Protein AF-A0A7S0NNE1-F1 (afdb_monomer)

Foldseek 3Di:
DDDPDPPVVVVVVVVVVVLLVVLLCCCLPVCVVVVNDPNDVVVLVVCCPDDLPQGSNNVVLQQVQQVLVVVVVVVVVVVVVVVVVVPPDDDDDDDDDDDPPPPDDPVRVQVVLVVLVVLVVVLQVVVPKDFFPQWDWDAAPPDGDNRTDIDGNLDPDDDPDDDPDDPDDHRDDDDPPGDRMDGDPCLDQALVVQQPPDDPNDRVSVVLVVVCVVPVLLSQLLSLLLQVLCVVQVHDDSNVSVSVNFDGDDHDPVNQVVCPPPVSVVVVVVLLVVLVVSQCCCVPPVCPDPRVQSQFSHHDPPSVPRDGDDSVSSSSSSRRCSVDPDDDDD

Sequence (330 aa):
SGTRSSTSSIADVARRARASRCGSAIASGAVASAGALPVDPREWAAAEDEETGLGVTEVPWMIAMEVGERRERERMGRRARASGLGANGANGASEGAESGESNLSTDDREAELEARYSELARWVTRKGGVFGVGVNVSRVVGKPGDGWGFVATGADGADGSKRDANPGESPTVVHPGDVVARVPIALALSHVAARTYRVDDAPVGDLLRRLFDQAPEYAMCMMLLHERFKLVHGLDSPWGPYVRTLSHVEPSVAVLRELRGTYADEARREWDARVKAAHEWITDVGCAGGLRRMCSRKPGRHAAGSGTFDRDDVRWALGVVRSRAVWIAR

Organism: Micromonas pusilla (NCBI:txid38833)

Mean predicted aligned error: 14.61 Å

Solvent-accessible surface area (backbone atoms only — not comparable to full-atom values): 19610 Å² total; per-residue (Å²): 142,90,85,80,74,66,65,56,57,54,53,50,51,56,45,50,56,49,46,37,53,52,17,41,50,46,44,44,44,64,40,16,72,68,71,76,44,75,63,52,68,67,66,50,60,62,40,61,55,92,73,67,86,60,45,58,51,48,58,52,48,56,51,52,42,39,52,52,42,50,52,49,53,53,50,50,55,50,50,53,52,59,50,58,75,67,58,91,75,74,91,81,90,80,92,80,85,85,77,90,71,79,86,62,52,73,67,58,52,50,54,52,50,51,52,38,54,53,45,27,51,52,52,42,46,77,69,69,22,46,70,20,86,41,49,42,83,44,76,42,90,87,47,75,80,93,15,69,43,83,39,59,73,34,66,88,80,90,67,97,70,86,68,90,71,73,96,79,74,73,57,41,79,83,54,94,87,61,66,61,64,45,75,50,72,72,74,45,93,45,51,78,45,29,48,85,38,63,60,94,88,39,60,42,15,71,65,40,43,62,40,40,76,76,39,45,68,54,42,48,25,50,55,51,48,33,48,48,29,26,50,78,69,76,39,92,40,99,56,42,51,56,58,71,66,64,72,65,79,72,72,45,73,68,55,52,62,71,34,58,92,39,72,66,38,53,54,46,52,55,47,54,51,49,33,49,52,45,37,50,45,38,58,69,58,58,33,37,81,93,38,36,68,53,37,30,51,33,58,68,98,62,40,78,90,42,52,61,73,51,60,66,56,40,40,46,31,47,50,37,46,71,76,67,65,74,86,81,84,129

Nearest PDB structures (foldseek):
  5jqu-assembly1_B  TM=2.892E-01  e=5.413E+00  Priestia megaterium NBRC 15308 = ATCC 14581

Radius of gyration: 23.01 Å; Cα contacts (8 Å, |Δi|>4): 318; chains: 1; bounding box: 74×65×59 Å

pLDDT: mean 70.38, std 18.49, range [26.31, 95.38]

Secondary structure (DSSP, 8-state):
---SSHHHHHHHHHHHHHHHHHHHHHIIIIIHHTTSS-S-HHHHHHHSSSSS---TTHHHHHHHHHHHHHHHHHHHHHHHHHHHTT-SS----------------HHHHHHHHHHHHHHHHHHHHHTT-EEPTTEEEEE-TT-STT-EEEEETT---SS-------TT----PPPTT---EE--GGGS-STTGGGG-EETTEEHHHHHHHHHHH-HHHHHHHHHHHHHHHHHTT---TTHHHHTT---PPPPHHHHHHHTTSHHHHHHHHHHHHHHHHHHHIIIIITSGGGGGGGBSS-STT-TT--B--HHHHHHHHHHHHHH------

InterPro domains:
  IPR046341 SET domain superfamily [SSF82199] (118-327)

Structure (mmCIF, N/CA/C/O backbone):
data_AF-A0A7S0NNE1-F1
#
_entry.id   AF-A0A7S0NNE1-F1
#
loop_
_atom_site.group_PDB
_atom_site.id
_atom_site.type_symbol
_atom_site.label_atom_id
_atom_site.label_alt_id
_atom_site.label_comp_id
_atom_site.label_asym_id
_atom_site.label_entity_id
_atom_site.label_seq_id
_atom_site.pdbx_PDB_ins_code
_atom_site.Cartn_x
_atom_site.Cartn_y
_atom_site.Cartn_z
_atom_site.occupancy
_atom_site.B_iso_or_equiv
_atom_site.auth_seq_id
_atom_site.auth_comp_id
_atom_site.auth_asym_id
_atom_site.auth_atom_id
_atom_site.pdbx_PDB_model_num
ATOM 1 N N . SER 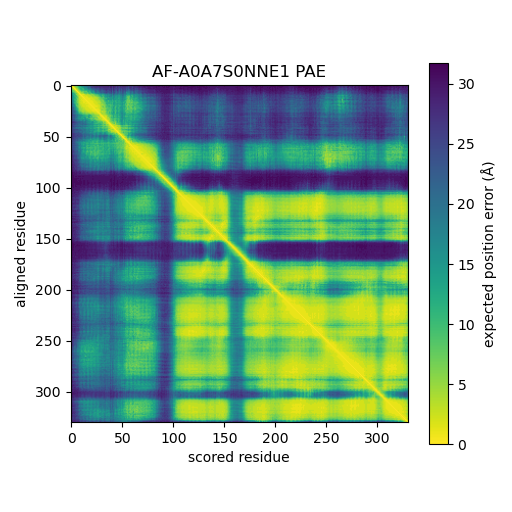A 1 1 ? -49.093 9.153 8.437 1.00 39.72 1 SER A N 1
ATOM 2 C CA . SER A 1 1 ? -47.631 9.352 8.429 1.00 39.72 1 SER A CA 1
ATOM 3 C C . SER A 1 1 ? -46.968 8.180 7.732 1.00 39.72 1 SER A C 1
ATOM 5 O O . SER A 1 1 ? -47.105 7.077 8.234 1.00 39.72 1 SER A O 1
ATOM 7 N N . GLY A 1 2 ? -46.303 8.381 6.588 1.00 45.12 2 GLY A N 1
ATOM 8 C CA . GLY A 1 2 ? -45.462 7.338 5.977 1.00 45.12 2 GLY A CA 1
ATOM 9 C C . GLY A 1 2 ? -45.559 7.239 4.456 1.00 45.12 2 GLY A C 1
ATOM 10 O O . GLY A 1 2 ? -46.388 6.495 3.961 1.00 45.12 2 GLY A O 1
ATOM 11 N N . THR A 1 3 ? -44.687 7.947 3.728 1.00 38.91 3 THR A N 1
ATOM 12 C CA . THR A 1 3 ? -44.436 7.735 2.278 1.00 38.91 3 THR A CA 1
ATOM 13 C C . THR A 1 3 ? -43.066 8.265 1.800 1.00 38.91 3 THR A C 1
ATOM 15 O O . THR A 1 3 ? -42.864 8.465 0.608 1.00 38.91 3 THR A O 1
ATOM 18 N N . ARG A 1 4 ? -42.079 8.498 2.683 1.00 39.66 4 ARG A N 1
ATOM 19 C CA . ARG A 1 4 ? -40.778 9.102 2.290 1.00 39.66 4 ARG A CA 1
ATOM 20 C C . ARG A 1 4 ? -39.576 8.148 2.207 1.00 39.66 4 ARG A C 1
ATOM 22 O O . ARG A 1 4 ? -38.485 8.613 1.908 1.00 39.66 4 ARG A O 1
ATOM 29 N N . SER A 1 5 ? -39.749 6.842 2.425 1.00 43.88 5 SER A N 1
ATOM 30 C CA . SER A 1 5 ? -38.609 5.906 2.524 1.00 43.88 5 SER A CA 1
ATOM 31 C C . SER A 1 5 ? -38.268 5.123 1.245 1.00 43.88 5 SER A C 1
ATOM 33 O O . SER A 1 5 ? -37.186 4.550 1.174 1.00 43.88 5 SER A O 1
ATOM 35 N N . SER A 1 6 ? -39.147 5.066 0.238 1.00 44.97 6 SER A N 1
ATOM 36 C CA . SER A 1 6 ? -38.982 4.180 -0.933 1.00 44.97 6 SER A CA 1
ATOM 37 C C . SER A 1 6 ? -38.340 4.837 -2.160 1.00 44.97 6 SER A C 1
ATOM 39 O O . SER A 1 6 ? -37.778 4.149 -3.005 1.00 44.97 6 SER A O 1
ATOM 41 N N . THR A 1 7 ? -38.386 6.165 -2.277 1.00 42.69 7 THR A N 1
ATOM 42 C CA . THR A 1 7 ? -37.820 6.892 -3.427 1.00 42.69 7 THR A CA 1
ATOM 43 C C . THR A 1 7 ? -36.311 7.108 -3.320 1.00 42.69 7 THR A C 1
ATOM 45 O O . THR A 1 7 ? -35.638 7.136 -4.349 1.00 42.69 7 THR A O 1
ATOM 48 N N . SER A 1 8 ? -35.761 7.200 -2.101 1.00 47.53 8 SER A N 1
ATOM 49 C CA . SER A 1 8 ? -34.308 7.273 -1.872 1.00 47.53 8 SER A CA 1
ATOM 50 C C . SER A 1 8 ? -33.610 5.981 -2.300 1.00 47.53 8 SER A C 1
ATOM 52 O O . SER A 1 8 ? -32.666 6.051 -3.078 1.00 47.53 8 SER A O 1
ATOM 54 N N . SER A 1 9 ? -34.119 4.800 -1.924 1.00 53.28 9 SER A N 1
ATOM 55 C CA . SER A 1 9 ? -33.442 3.537 -2.254 1.00 53.28 9 SER A CA 1
ATOM 56 C C . SER A 1 9 ? -33.404 3.253 -3.760 1.00 53.28 9 SER A C 1
ATOM 58 O O . SER A 1 9 ? -32.376 2.825 -4.275 1.00 53.28 9 SER A O 1
ATOM 60 N N . ILE A 1 10 ? -34.479 3.557 -4.495 1.00 54.97 10 ILE A N 1
ATOM 61 C CA . ILE A 1 10 ? -34.534 3.378 -5.956 1.00 54.97 10 ILE A CA 1
ATOM 62 C C . ILE A 1 10 ? -33.595 4.367 -6.660 1.00 54.97 10 ILE A C 1
ATOM 64 O O . ILE A 1 10 ? -32.883 3.990 -7.595 1.00 54.97 10 ILE A O 1
ATOM 68 N N . ALA A 1 11 ? -33.557 5.623 -6.204 1.00 52.38 11 ALA A N 1
ATOM 69 C CA . ALA A 1 11 ? -32.651 6.631 -6.743 1.00 52.38 11 ALA A CA 1
ATOM 70 C C . ALA A 1 11 ? -31.183 6.260 -6.501 1.00 52.38 11 ALA A C 1
ATOM 72 O O . ALA A 1 11 ? -30.361 6.443 -7.399 1.00 52.38 11 ALA A O 1
ATOM 73 N N . ASP A 1 12 ? -30.866 5.695 -5.337 1.00 48.66 12 ASP A N 1
ATOM 74 C CA . ASP A 1 12 ? -29.515 5.290 -4.951 1.00 48.66 12 ASP A CA 1
ATOM 75 C C . ASP A 1 12 ? -29.068 4.015 -5.678 1.00 48.66 12 ASP A C 1
ATOM 77 O O . ASP A 1 12 ? -27.941 3.956 -6.170 1.00 48.66 12 ASP A O 1
ATOM 81 N N . VAL A 1 13 ? -29.968 3.047 -5.885 1.00 59.19 13 VAL A N 1
ATOM 82 C CA . VAL A 1 13 ? -29.727 1.871 -6.743 1.00 59.19 13 VAL A CA 1
ATOM 83 C C . VAL A 1 13 ? -29.475 2.292 -8.194 1.00 59.19 13 VAL A C 1
ATOM 85 O O . VAL A 1 13 ? -28.486 1.877 -8.801 1.00 59.19 13 VAL A O 1
ATOM 88 N N . ALA A 1 14 ? -30.301 3.182 -8.751 1.00 53.53 14 ALA A N 1
ATOM 89 C CA . ALA A 1 14 ? -30.109 3.693 -10.108 1.00 53.53 14 ALA A CA 1
ATOM 90 C C . ALA A 1 14 ? -28.817 4.522 -10.250 1.00 53.53 14 ALA A C 1
ATOM 92 O O . ALA A 1 14 ? -28.195 4.538 -11.318 1.00 53.53 14 ALA A O 1
ATOM 93 N N . ARG A 1 15 ? -28.391 5.210 -9.181 1.00 56.69 15 ARG A N 1
ATOM 94 C CA . ARG A 1 15 ? -27.121 5.950 -9.127 1.00 56.69 15 ARG A CA 1
ATOM 95 C C . ARG A 1 15 ? -25.922 5.011 -9.091 1.00 56.69 15 ARG A C 1
ATOM 97 O O . ARG A 1 15 ? -25.029 5.187 -9.915 1.00 56.69 15 ARG A O 1
ATOM 104 N N . ARG A 1 16 ? -25.934 3.990 -8.226 1.00 56.03 16 ARG A N 1
ATOM 105 C CA . ARG A 1 16 ? -24.886 2.956 -8.163 1.00 56.03 16 ARG A CA 1
ATOM 106 C C . ARG A 1 16 ? -24.748 2.217 -9.488 1.00 56.03 16 ARG A C 1
ATOM 108 O O . ARG A 1 16 ? -23.638 2.053 -9.975 1.00 56.03 16 ARG A O 1
ATOM 115 N N . ALA A 1 17 ? -25.865 1.886 -10.135 1.00 59.12 17 ALA A N 1
ATOM 116 C CA . ALA A 1 17 ? -25.850 1.265 -11.457 1.00 59.12 17 ALA A CA 1
ATOM 117 C C . ALA A 1 17 ? -25.209 2.166 -12.531 1.00 59.12 17 ALA A C 1
ATOM 119 O O . ALA A 1 17 ? -24.511 1.677 -13.415 1.00 59.12 17 ALA A O 1
ATOM 120 N N . ARG A 1 18 ? -25.411 3.492 -12.470 1.00 58.59 18 ARG A N 1
ATOM 121 C CA . ARG A 1 18 ? -24.712 4.442 -13.357 1.00 58.59 18 ARG A CA 1
ATOM 122 C C . ARG A 1 18 ? -23.221 4.539 -13.036 1.00 58.59 18 ARG A C 1
ATOM 124 O O . ARG A 1 18 ? -22.419 4.515 -13.961 1.00 58.59 18 ARG A O 1
ATOM 131 N N . ALA A 1 19 ? -22.861 4.629 -11.758 1.00 52.59 19 ALA A N 1
ATOM 132 C CA . ALA A 1 19 ? -21.472 4.715 -11.317 1.00 52.59 19 ALA A CA 1
ATOM 133 C C . ALA A 1 19 ? -20.673 3.458 -11.690 1.00 52.59 19 ALA A C 1
ATOM 135 O O . ALA A 1 19 ? -19.575 3.585 -12.220 1.00 52.59 19 ALA A O 1
ATOM 136 N N . SER A 1 20 ? -21.254 2.269 -11.508 1.00 59.44 20 SER A N 1
ATOM 137 C CA . SER A 1 20 ? -20.674 0.993 -11.947 1.00 59.44 20 SER A CA 1
ATOM 138 C C . SER A 1 20 ? -20.448 0.973 -13.463 1.00 59.44 20 SER A C 1
ATOM 140 O O . SER A 1 20 ? -19.343 0.682 -13.907 1.00 59.44 20 SER A O 1
ATOM 142 N N . ARG A 1 21 ? -21.423 1.4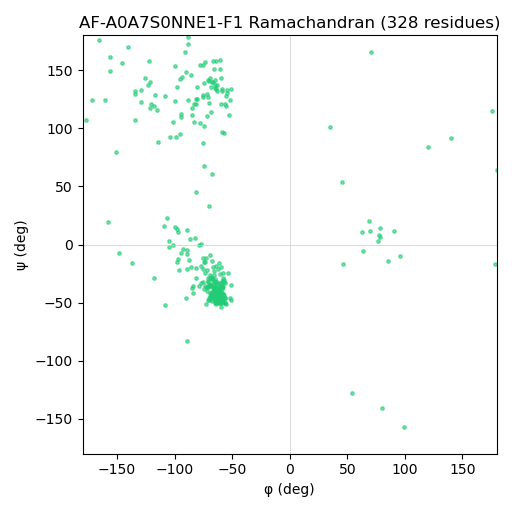11 -14.275 1.00 59.22 21 ARG A N 1
ATOM 143 C CA . ARG A 1 21 ? -21.236 1.516 -15.736 1.00 59.22 21 ARG A CA 1
ATOM 144 C C . ARG A 1 21 ? -20.113 2.478 -16.132 1.00 59.22 21 ARG A C 1
ATOM 146 O O . ARG A 1 21 ? -19.319 2.151 -17.007 1.00 59.22 21 ARG A O 1
ATOM 153 N N . CYS A 1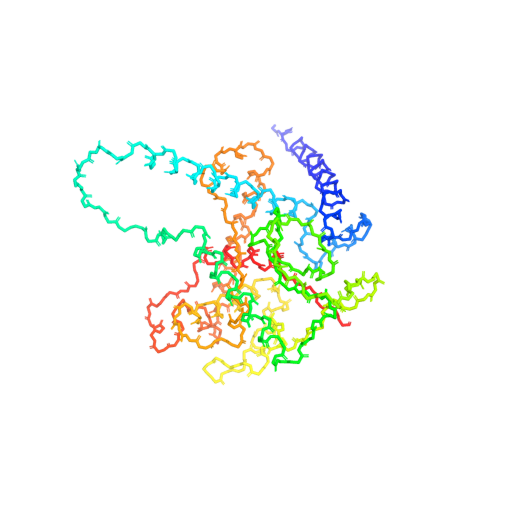 22 ? -20.033 3.649 -15.499 1.00 50.75 22 CYS A N 1
ATOM 154 C CA . CYS A 1 22 ? -18.956 4.606 -15.763 1.00 50.75 22 CYS A CA 1
ATOM 155 C C . CYS A 1 22 ? -17.593 4.069 -15.311 1.00 50.75 22 CYS A C 1
ATOM 157 O O . CYS A 1 22 ? -16.611 4.214 -16.034 1.00 50.75 22 CYS A O 1
ATOM 159 N N . GLY A 1 23 ? -17.536 3.435 -14.138 1.00 56.62 23 GLY A N 1
ATOM 160 C CA . GLY A 1 23 ? -16.319 2.828 -13.614 1.00 56.62 23 GLY A CA 1
ATOM 161 C C . GLY A 1 23 ? -15.822 1.695 -14.502 1.00 56.62 23 GLY A C 1
ATOM 162 O O . GLY A 1 23 ? -14.655 1.699 -14.876 1.00 56.62 23 GLY A O 1
ATOM 163 N N . SER A 1 24 ? -16.735 0.829 -14.949 1.00 57.31 24 SER A N 1
ATOM 164 C CA . SER A 1 24 ? -16.473 -0.245 -15.907 1.00 57.31 24 SER A CA 1
ATOM 165 C C . SER A 1 24 ? -15.927 0.308 -17.220 1.00 57.31 24 SER A C 1
ATOM 167 O O . SER A 1 24 ? -14.894 -0.157 -17.676 1.00 57.31 24 SER A O 1
ATOM 169 N N . ALA A 1 25 ? -16.529 1.365 -17.775 1.00 51.44 25 ALA A N 1
ATOM 170 C CA . ALA A 1 25 ? -16.058 1.975 -19.019 1.00 51.44 25 ALA A CA 1
ATOM 171 C C . ALA A 1 25 ? -14.660 2.618 -18.899 1.00 51.44 25 ALA A C 1
ATOM 173 O O . ALA A 1 25 ? -13.870 2.568 -19.841 1.00 51.44 25 ALA A O 1
ATOM 174 N N . ILE A 1 26 ? -14.331 3.220 -17.751 1.00 54.53 26 ILE A N 1
ATOM 175 C CA . ILE A 1 26 ? -12.993 3.782 -17.488 1.00 54.53 26 ILE A CA 1
ATOM 176 C C . ILE A 1 26 ? -11.968 2.656 -17.321 1.00 54.53 26 ILE A C 1
ATOM 178 O O . ILE A 1 26 ? -10.884 2.710 -17.905 1.00 54.53 26 ILE A O 1
ATOM 182 N N . ALA A 1 27 ? -12.328 1.638 -16.543 1.00 55.12 27 ALA A N 1
ATOM 183 C CA . ALA A 1 27 ? -11.534 0.451 -16.285 1.00 55.12 27 ALA A CA 1
ATOM 184 C C . ALA A 1 27 ? -11.218 -0.337 -17.567 1.00 55.12 27 ALA A C 1
ATOM 186 O O . ALA A 1 27 ? -10.050 -0.562 -17.873 1.00 55.12 27 ALA A O 1
ATOM 187 N N . SER A 1 28 ? -12.240 -0.688 -18.350 1.00 53.16 28 SER A N 1
ATOM 188 C CA . SER A 1 28 ? -12.113 -1.444 -19.601 1.00 53.16 28 SER A CA 1
ATOM 189 C C . SER A 1 28 ? -11.547 -0.609 -20.751 1.00 53.16 28 SER A C 1
ATOM 191 O O . SER A 1 28 ? -11.004 -1.155 -21.704 1.00 53.16 28 SER A O 1
ATOM 193 N N . GLY A 1 29 ? -11.696 0.716 -20.696 1.00 53.19 29 GLY A N 1
ATOM 194 C CA . GLY A 1 29 ? -11.184 1.637 -21.704 1.00 53.19 29 GLY A CA 1
ATOM 195 C C . GLY A 1 29 ? -9.765 2.092 -21.389 1.00 53.19 29 GLY A C 1
ATOM 196 O O . GLY A 1 29 ? -8.794 1.571 -21.927 1.00 53.19 29 GLY A O 1
ATOM 197 N N . ALA A 1 30 ? -9.637 3.097 -20.525 1.00 47.62 30 ALA A N 1
ATOM 198 C CA . ALA A 1 30 ? -8.383 3.811 -20.296 1.00 47.62 30 ALA A CA 1
ATOM 199 C C . ALA A 1 30 ? -7.353 2.998 -19.495 1.00 47.62 30 ALA A C 1
ATOM 201 O O . ALA A 1 30 ? -6.158 3.097 -19.761 1.00 47.62 30 ALA A O 1
ATOM 202 N N . VAL A 1 31 ? -7.800 2.198 -18.523 1.00 47.06 31 VAL A N 1
ATOM 203 C CA . VAL A 1 31 ? -6.895 1.463 -17.622 1.00 47.06 31 VAL A CA 1
ATOM 204 C C . VAL A 1 31 ? -6.437 0.142 -18.243 1.00 47.06 31 VAL A C 1
ATOM 206 O O . VAL A 1 31 ? -5.247 -0.170 -18.209 1.00 47.06 31 VAL A O 1
ATOM 209 N N . ALA A 1 32 ? -7.346 -0.591 -18.888 1.00 47.66 32 ALA A N 1
ATOM 210 C CA . ALA A 1 32 ? -7.002 -1.788 -19.646 1.00 47.66 32 ALA A CA 1
ATOM 211 C C . ALA A 1 32 ? -6.127 -1.470 -20.874 1.00 47.66 32 ALA A C 1
ATOM 213 O O . ALA A 1 32 ? -5.153 -2.175 -21.124 1.00 47.66 32 ALA A O 1
ATOM 214 N N . SER A 1 33 ? -6.377 -0.356 -21.582 1.00 41.88 33 SER A N 1
ATOM 215 C CA . SER A 1 33 ? -5.509 0.081 -22.696 1.00 41.88 33 SER A CA 1
ATOM 216 C C . SER A 1 33 ? -4.103 0.491 -22.244 1.00 41.88 33 SER A C 1
ATOM 218 O O . SER A 1 33 ? -3.166 0.443 -23.035 1.00 41.88 33 SER A O 1
ATOM 220 N N . ALA A 1 34 ? -3.934 0.865 -20.972 1.00 45.22 34 ALA A N 1
ATOM 221 C CA . ALA A 1 34 ? -2.627 1.111 -20.362 1.00 45.22 34 ALA A CA 1
ATOM 222 C C . ALA A 1 34 ? -1.925 -0.183 -19.892 1.00 45.22 34 ALA A C 1
ATOM 224 O O . ALA A 1 34 ? -0.882 -0.110 -19.241 1.00 45.22 34 ALA A O 1
ATOM 225 N N . GLY A 1 35 ? -2.501 -1.358 -20.178 1.00 38.97 35 GLY A N 1
ATOM 226 C CA . GLY A 1 35 ? -1.968 -2.668 -19.792 1.00 38.97 35 GLY A CA 1
ATOM 227 C C . GLY A 1 35 ? -2.032 -2.952 -18.291 1.00 38.97 35 GLY A C 1
ATOM 228 O O . GLY A 1 35 ? -1.395 -3.889 -17.818 1.00 38.97 35 GLY A O 1
ATOM 229 N N . ALA A 1 36 ? -2.761 -2.137 -17.523 1.00 40.22 36 ALA A N 1
ATOM 230 C CA . ALA A 1 36 ? -2.806 -2.250 -16.070 1.00 40.22 36 ALA A CA 1
ATOM 231 C C . ALA A 1 36 ? -3.856 -3.258 -15.576 1.00 40.22 36 ALA A C 1
ATOM 233 O O . ALA A 1 36 ? -3.759 -3.695 -14.431 1.00 40.22 36 ALA A O 1
ATOM 234 N N . LEU A 1 37 ? -4.852 -3.608 -16.404 1.00 44.78 37 LEU A N 1
ATOM 235 C CA . LEU A 1 37 ? -5.967 -4.499 -16.057 1.00 44.78 37 LEU A CA 1
ATOM 236 C C . LEU A 1 37 ? -6.406 -5.352 -17.266 1.00 44.78 37 LEU A C 1
ATOM 238 O O . LEU A 1 37 ? -6.177 -4.932 -18.404 1.00 44.78 37 LEU A O 1
ATOM 242 N N . PRO A 1 38 ? -7.043 -6.521 -17.044 1.00 44.50 38 PRO A N 1
ATOM 243 C CA . PRO A 1 38 ? -7.609 -7.332 -18.119 1.00 44.50 38 PRO A CA 1
ATOM 244 C C . PRO A 1 38 ? -8.670 -6.555 -18.908 1.00 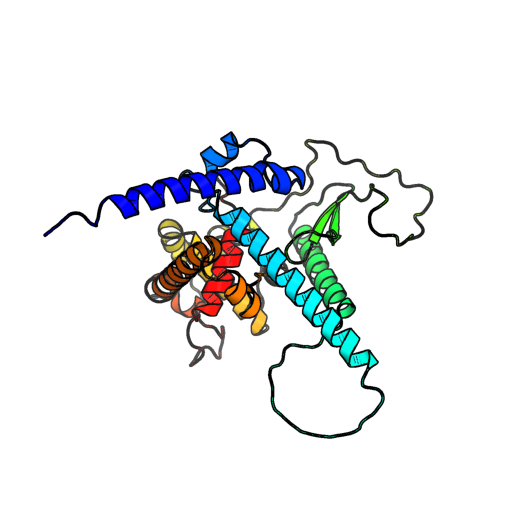44.50 38 PRO A C 1
ATOM 246 O O . PRO A 1 38 ? -9.424 -5.754 -18.345 1.00 44.50 38 PRO A O 1
ATOM 249 N N . VAL A 1 39 ? -8.702 -6.779 -20.222 1.00 47.34 39 VAL A N 1
ATOM 250 C CA . VAL A 1 39 ? -9.516 -6.008 -21.178 1.00 47.34 39 VAL A CA 1
ATOM 251 C C . VAL A 1 39 ? -10.974 -6.489 -21.217 1.00 47.34 39 VAL A C 1
ATOM 253 O O . VAL A 1 39 ? -11.844 -5.729 -21.637 1.00 47.34 39 VAL A O 1
ATOM 256 N N . ASP A 1 40 ? -11.263 -7.716 -20.761 1.00 52.31 40 ASP A N 1
ATOM 257 C CA . ASP A 1 40 ? -12.611 -8.300 -20.792 1.00 52.31 40 ASP A CA 1
ATOM 258 C C . ASP A 1 40 ? -13.455 -7.888 -19.561 1.00 52.31 40 ASP A C 1
ATOM 260 O O . ASP A 1 40 ? -13.141 -8.270 -18.430 1.00 52.31 40 ASP A O 1
ATOM 264 N N . PRO A 1 41 ? -14.581 -7.169 -19.744 1.00 46.97 41 PRO A N 1
ATOM 265 C CA . PRO A 1 41 ? -15.511 -6.822 -18.667 1.00 46.97 41 PRO A CA 1
ATOM 266 C C . PRO A 1 41 ? -16.141 -8.021 -17.933 1.00 46.97 41 PRO A C 1
ATOM 268 O O . PRO A 1 41 ? -16.661 -7.851 -16.830 1.00 46.97 41 PRO A O 1
ATOM 271 N N . ARG A 1 42 ? -16.139 -9.227 -18.517 1.00 51.78 42 ARG A N 1
ATOM 272 C CA . ARG A 1 42 ? -16.649 -10.449 -17.864 1.00 51.78 42 ARG A CA 1
ATOM 273 C C . ARG A 1 42 ? -15.673 -11.010 -16.834 1.00 51.78 42 ARG A C 1
ATOM 275 O O . ARG A 1 42 ? -16.118 -11.510 -15.806 1.00 51.78 42 ARG A O 1
ATOM 282 N N . GLU A 1 43 ? -14.371 -10.867 -17.072 1.00 52.34 43 GLU A N 1
ATOM 283 C CA . GLU A 1 43 ? -13.326 -11.203 -16.094 1.00 52.34 43 GLU A CA 1
ATOM 284 C C . GLU A 1 43 ? -13.362 -10.240 -14.895 1.00 52.34 43 GLU A C 1
ATOM 286 O O . GLU A 1 43 ? -13.084 -10.636 -13.768 1.00 52.34 43 GLU A O 1
ATOM 291 N N . TRP A 1 44 ? -13.807 -8.997 -15.118 1.00 51.72 44 TRP A N 1
ATOM 292 C CA . TRP A 1 44 ? -14.078 -8.008 -14.068 1.00 51.72 44 TRP A CA 1
ATOM 293 C C . TRP A 1 44 ? -15.298 -8.332 -13.212 1.00 51.72 44 TRP A C 1
ATOM 295 O O . TRP A 1 44 ? -15.226 -8.255 -11.991 1.00 51.72 44 TRP A O 1
ATOM 305 N N . ALA A 1 45 ? -16.423 -8.673 -13.842 1.00 46.31 45 ALA A N 1
ATOM 306 C CA . ALA A 1 45 ? -17.655 -8.996 -13.125 1.00 46.31 45 ALA A CA 1
ATOM 307 C C . ALA A 1 45 ? -17.505 -10.265 -12.268 1.00 46.31 45 ALA A C 1
ATOM 309 O O . ALA A 1 45 ? -18.121 -10.367 -11.215 1.00 46.31 45 ALA A O 1
ATOM 310 N N . ALA A 1 46 ? -16.646 -11.201 -12.684 1.00 48.72 46 ALA A N 1
ATOM 311 C CA . ALA A 1 46 ? -16.281 -12.369 -11.884 1.00 48.72 46 ALA A CA 1
ATOM 312 C C . ALA A 1 46 ? -15.369 -12.028 -10.684 1.00 48.72 46 ALA A C 1
ATOM 314 O O . ALA A 1 46 ? -15.346 -12.779 -9.718 1.00 48.72 46 ALA A O 1
ATOM 315 N N . ALA A 1 47 ? -14.647 -10.900 -10.723 1.00 44.84 47 ALA A N 1
ATOM 316 C CA . ALA A 1 47 ? -13.839 -10.382 -9.611 1.00 44.84 47 ALA A CA 1
ATOM 317 C C . ALA A 1 47 ? -14.626 -9.440 -8.668 1.00 44.84 47 ALA A C 1
ATOM 319 O O . ALA A 1 47 ? -14.123 -9.042 -7.616 1.00 44.84 47 ALA A O 1
ATOM 320 N N . GLU A 1 48 ? -15.863 -9.066 -9.023 1.00 44.84 48 GLU A N 1
ATOM 321 C CA . GLU A 1 48 ? -16.794 -8.399 -8.097 1.00 44.84 48 GLU A CA 1
ATOM 322 C C . GLU A 1 48 ? -17.371 -9.371 -7.049 1.00 44.84 48 GLU A C 1
ATOM 324 O O . GLU A 1 48 ? -17.892 -8.904 -6.034 1.00 44.84 48 GLU A O 1
ATOM 329 N N . ASP A 1 4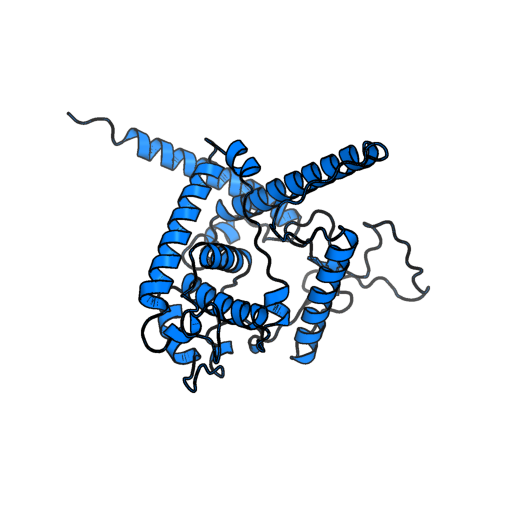9 ? -17.236 -10.690 -7.248 1.00 41.75 49 ASP A N 1
ATOM 330 C CA . ASP A 1 49 ? -17.707 -11.714 -6.310 1.00 41.75 49 ASP A CA 1
ATOM 331 C C . ASP A 1 49 ? -16.669 -11.985 -5.199 1.00 41.75 49 ASP A C 1
ATOM 333 O O . ASP A 1 49 ? -15.580 -12.499 -5.439 1.00 41.75 49 ASP A O 1
ATOM 337 N N . GLU A 1 50 ? -17.043 -11.574 -3.983 1.00 44.81 50 GLU A N 1
ATOM 338 C CA . GLU A 1 50 ? -16.574 -11.919 -2.623 1.00 44.81 50 GLU A CA 1
ATOM 339 C C . GLU A 1 50 ? -15.070 -11.987 -2.256 1.00 44.81 50 GLU A C 1
ATOM 341 O O . GLU A 1 50 ? -14.772 -11.878 -1.067 1.00 44.81 50 GLU A O 1
ATOM 346 N N . GLU A 1 51 ? -14.104 -12.073 -3.175 1.00 42.00 51 GLU A N 1
ATOM 347 C CA . GLU A 1 51 ? -12.733 -12.494 -2.810 1.00 42.00 51 GLU A CA 1
ATOM 348 C C . GLU A 1 51 ? -11.629 -11.442 -3.061 1.00 42.00 51 GLU A C 1
ATOM 350 O O . GLU A 1 51 ? -10.653 -11.380 -2.312 1.00 42.00 51 GLU A O 1
ATOM 355 N N . THR A 1 52 ? -11.777 -10.543 -4.045 1.00 43.69 52 THR A N 1
ATOM 356 C CA . THR A 1 52 ? -10.749 -9.523 -4.376 1.00 43.69 52 THR A CA 1
ATOM 357 C C . THR A 1 52 ? -10.974 -8.143 -3.761 1.00 43.69 52 THR A C 1
ATOM 359 O O . THR A 1 52 ? -10.068 -7.310 -3.775 1.00 43.69 52 THR A O 1
ATOM 362 N N . GLY A 1 53 ? -12.159 -7.876 -3.205 1.00 46.12 53 GLY A N 1
ATOM 363 C CA . GLY A 1 53 ? -12.460 -6.680 -2.407 1.00 46.12 53 GLY A CA 1
ATOM 364 C C . GLY A 1 53 ? -12.374 -5.320 -3.118 1.00 46.12 53 GLY A C 1
ATOM 365 O O . GLY A 1 53 ? -12.738 -4.330 -2.490 1.00 46.12 53 GLY A O 1
ATOM 366 N N . LEU A 1 54 ? -11.928 -5.241 -4.378 1.00 49.69 54 LEU A N 1
ATOM 367 C CA . LEU A 1 54 ? -11.843 -4.021 -5.190 1.00 49.69 54 LEU A CA 1
ATOM 368 C C . LEU A 1 54 ? -13.011 -3.943 -6.176 1.00 49.69 54 LEU A C 1
ATOM 370 O O . LEU A 1 54 ? -13.022 -4.630 -7.193 1.00 49.69 54 LEU A O 1
ATOM 374 N N . GLY A 1 55 ? -13.987 -3.082 -5.892 1.00 54.91 55 GLY A N 1
ATOM 375 C CA . GLY A 1 55 ? -15.150 -2.903 -6.767 1.00 54.91 55 GLY A CA 1
ATOM 376 C C . GLY A 1 55 ? -14.828 -2.139 -8.058 1.00 54.91 55 GLY A C 1
ATOM 377 O O . GLY A 1 55 ? -13.915 -1.307 -8.097 1.00 54.91 55 GLY A O 1
ATOM 378 N N . VAL A 1 56 ? -15.651 -2.325 -9.099 1.00 53.16 56 VAL A N 1
ATOM 379 C CA . VAL A 1 56 ? -15.573 -1.609 -10.396 1.00 53.16 56 VAL A CA 1
ATOM 380 C C . VAL A 1 56 ? -15.577 -0.078 -10.238 1.00 53.16 56 VAL A C 1
ATOM 382 O O . VAL A 1 56 ? -15.075 0.657 -11.089 1.00 53.16 56 VAL A O 1
ATOM 385 N N . THR A 1 57 ? -16.122 0.432 -9.134 1.00 56.81 57 THR A N 1
ATOM 386 C CA . THR A 1 57 ? -16.166 1.862 -8.796 1.00 56.81 57 THR A CA 1
ATOM 387 C C . THR A 1 57 ? -14.952 2.355 -8.006 1.00 56.81 57 THR A C 1
ATOM 389 O O . THR A 1 57 ? -14.662 3.552 -8.017 1.00 56.81 57 THR A O 1
ATOM 392 N N . GLU A 1 58 ? -14.216 1.465 -7.344 1.00 59.19 58 GLU A N 1
ATOM 393 C CA . GLU A 1 58 ? -13.124 1.830 -6.439 1.00 59.19 58 GLU A CA 1
ATOM 394 C C . GLU A 1 58 ? -11.804 2.058 -7.182 1.00 59.19 58 GLU A C 1
ATOM 396 O O . GLU A 1 58 ? -11.061 2.981 -6.846 1.00 59.19 58 GLU A O 1
ATOM 401 N N . VAL A 1 59 ? -11.527 1.286 -8.238 1.00 60.31 59 VAL A N 1
ATOM 402 C CA . VAL A 1 59 ? -10.334 1.482 -9.081 1.00 60.31 59 VAL A CA 1
ATOM 403 C C . VAL A 1 59 ? -10.327 2.868 -9.752 1.00 60.31 59 VAL A C 1
ATOM 405 O O . VAL A 1 59 ? -9.342 3.598 -9.594 1.00 60.31 59 VAL A O 1
ATOM 408 N N . PRO A 1 60 ? -11.411 3.314 -10.422 1.00 61.19 60 PRO A N 1
ATOM 409 C CA . PRO A 1 60 ? -11.510 4.680 -10.933 1.00 61.19 60 PRO A CA 1
ATOM 410 C C . PRO A 1 60 ? -11.361 5.753 -9.851 1.00 61.19 60 PRO A C 1
ATOM 412 O O . PRO A 1 60 ? -10.752 6.787 -10.114 1.00 61.19 60 PRO A O 1
ATOM 415 N N . TRP A 1 61 ? -11.880 5.519 -8.640 1.00 64.81 61 TRP A N 1
ATOM 416 C CA . TRP A 1 61 ? -11.723 6.439 -7.510 1.00 64.81 61 TRP A CA 1
ATOM 417 C C . TRP A 1 61 ? -10.254 6.597 -7.102 1.00 64.81 61 TRP A C 1
ATOM 419 O O . TRP A 1 61 ? -9.768 7.723 -7.016 1.00 64.81 61 TRP A O 1
ATOM 429 N N . MET A 1 62 ? -9.523 5.493 -6.923 1.00 64.94 62 MET A N 1
ATOM 430 C CA . MET A 1 62 ? -8.097 5.534 -6.575 1.00 64.94 62 MET A CA 1
ATOM 431 C C . MET A 1 62 ? -7.270 6.274 -7.635 1.00 64.94 62 MET A C 1
ATOM 433 O O . MET A 1 62 ? -6.421 7.100 -7.298 1.00 64.94 62 MET A O 1
ATOM 437 N N . ILE A 1 63 ? -7.551 6.031 -8.918 1.00 65.69 63 ILE A N 1
ATOM 438 C CA . ILE A 1 63 ? -6.862 6.703 -10.028 1.00 65.69 63 ILE A CA 1
ATOM 439 C C . ILE A 1 63 ? -7.213 8.192 -10.072 1.00 65.69 63 ILE A C 1
ATOM 441 O O . ILE A 1 63 ? -6.319 9.029 -10.200 1.00 65.69 63 ILE A O 1
ATOM 445 N N . ALA A 1 64 ? -8.497 8.541 -9.956 1.00 64.94 64 ALA A N 1
ATOM 446 C CA . ALA A 1 64 ? -8.943 9.932 -9.943 1.00 64.94 64 ALA A CA 1
ATOM 447 C C . ALA A 1 64 ? -8.301 10.706 -8.789 1.00 64.94 64 ALA A C 1
ATOM 449 O O . ALA A 1 64 ? -7.894 11.855 -8.973 1.00 64.94 64 ALA A O 1
ATOM 450 N N . MET A 1 65 ? -8.158 10.057 -7.633 1.00 67.00 65 MET A N 1
ATOM 451 C CA . MET A 1 65 ? -7.516 10.655 -6.478 1.00 67.00 65 MET A CA 1
ATOM 452 C C . MET A 1 65 ? -6.041 10.962 -6.714 1.00 67.00 65 MET A C 1
ATOM 454 O O . MET A 1 65 ? -5.598 12.092 -6.504 1.00 67.00 65 MET A O 1
ATOM 458 N N . GLU A 1 66 ? -5.299 9.982 -7.217 1.00 67.75 66 GLU A N 1
ATOM 459 C CA . GLU A 1 66 ? -3.888 10.150 -7.544 1.00 67.75 66 GLU A CA 1
ATOM 460 C C . GLU A 1 66 ? -3.674 11.252 -8.592 1.00 67.75 66 GLU A C 1
ATOM 462 O O . GLU A 1 66 ? -2.811 12.116 -8.436 1.00 67.75 66 GLU A O 1
ATOM 467 N N . VAL A 1 67 ? -4.485 11.259 -9.655 1.00 70.50 67 VAL A N 1
ATOM 468 C CA . VAL A 1 67 ? -4.394 12.258 -10.728 1.00 70.50 67 VAL A CA 1
ATOM 469 C C . VAL A 1 67 ? -4.736 13.656 -10.216 1.00 70.50 67 VAL A C 1
ATOM 471 O O . VAL A 1 67 ? -4.048 14.616 -10.573 1.00 70.50 67 VAL A O 1
ATOM 474 N N . GLY A 1 68 ? -5.778 13.786 -9.390 1.00 61.88 68 GLY A N 1
ATOM 475 C CA . GLY A 1 68 ? -6.166 15.054 -8.774 1.00 61.88 68 GLY A CA 1
ATOM 476 C C . GLY A 1 68 ? -5.039 15.631 -7.923 1.00 61.88 68 GLY A C 1
ATOM 477 O O . GLY A 1 68 ? -4.643 16.781 -8.110 1.00 61.88 68 GLY A O 1
ATOM 478 N N . GLU A 1 69 ? -4.442 14.806 -7.068 1.00 75.25 69 GLU A N 1
ATOM 479 C CA . GLU A 1 69 ? -3.355 15.247 -6.198 1.00 75.25 69 GLU A CA 1
ATOM 480 C C . GLU A 1 69 ? -2.064 15.537 -6.977 1.00 75.25 69 GLU A C 1
ATOM 482 O O . GLU A 1 69 ? -1.350 16.494 -6.676 1.00 75.25 69 GLU A O 1
ATOM 487 N N . ARG A 1 70 ? -1.768 14.777 -8.040 1.00 70.50 70 ARG A N 1
ATOM 488 C CA . ARG A 1 70 ? -0.641 15.085 -8.934 1.00 70.50 70 ARG A CA 1
ATOM 489 C C . ARG A 1 70 ? -0.808 16.455 -9.590 1.00 70.50 70 ARG A C 1
ATOM 491 O O . ARG A 1 70 ? 0.139 17.240 -9.612 1.00 70.50 70 ARG A O 1
ATOM 498 N N . ARG A 1 71 ? -2.009 16.765 -10.088 1.00 69.81 71 ARG A N 1
ATOM 499 C CA . ARG A 1 71 ? -2.316 18.075 -10.686 1.00 69.81 71 ARG A CA 1
ATOM 500 C C . ARG A 1 71 ? -2.158 19.206 -9.678 1.00 69.81 71 ARG A C 1
ATOM 502 O O . ARG A 1 71 ? -1.633 20.260 -10.042 1.00 69.81 71 ARG A O 1
ATOM 509 N N . GLU A 1 72 ? -2.557 18.989 -8.429 1.00 68.94 72 GLU A N 1
ATOM 510 C CA . GLU A 1 72 ? -2.362 19.974 -7.367 1.00 68.94 72 GLU A CA 1
ATOM 511 C C . GLU A 1 72 ? -0.885 20.171 -7.022 1.00 68.94 72 GLU A C 1
ATOM 513 O O . GLU A 1 72 ? -0.431 21.316 -6.988 1.00 68.94 72 GLU A O 1
ATOM 518 N N . ARG A 1 73 ? -0.093 19.097 -6.903 1.00 72.38 73 ARG A N 1
ATOM 519 C CA . ARG A 1 73 ? 1.371 19.184 -6.745 1.00 72.38 73 ARG A CA 1
ATOM 520 C C . ARG A 1 73 ? 2.023 19.970 -7.886 1.00 72.38 73 ARG A C 1
ATOM 522 O O . ARG A 1 73 ? 2.818 20.879 -7.648 1.00 72.38 73 ARG A O 1
ATOM 529 N N . GLU A 1 74 ? 1.644 19.689 -9.132 1.00 73.94 74 GLU A N 1
ATOM 530 C CA . GLU A 1 74 ? 2.112 20.433 -10.308 1.00 73.94 74 GLU A CA 1
ATOM 531 C C . GLU A 1 74 ? 1.675 21.911 -10.269 1.00 73.94 74 GLU A C 1
ATOM 533 O O . GLU A 1 74 ? 2.433 22.806 -10.652 1.00 73.94 74 GLU A O 1
ATOM 538 N N . ARG A 1 75 ? 0.453 22.203 -9.799 1.00 73.25 75 ARG A N 1
ATOM 539 C CA . ARG A 1 75 ? -0.068 23.570 -9.633 1.00 73.25 75 ARG A CA 1
ATOM 540 C C . ARG A 1 75 ? 0.704 24.340 -8.563 1.00 73.25 75 ARG A C 1
ATOM 542 O O . ARG A 1 75 ? 1.085 25.482 -8.820 1.00 73.25 75 ARG A O 1
ATOM 549 N N . MET A 1 76 ? 0.980 23.726 -7.413 1.00 68.50 76 MET A N 1
ATOM 550 C CA . MET A 1 76 ? 1.796 24.319 -6.349 1.00 68.50 76 MET A CA 1
ATOM 551 C C . MET A 1 76 ? 3.231 24.559 -6.819 1.00 68.50 76 MET A C 1
ATOM 553 O O . MET A 1 76 ? 3.731 25.671 -6.687 1.00 68.50 76 MET A O 1
ATOM 557 N N . GLY A 1 77 ? 3.857 23.578 -7.475 1.00 69.00 77 GLY A N 1
ATOM 558 C CA . GLY A 1 77 ? 5.206 23.728 -8.026 1.00 69.00 77 GLY A CA 1
ATOM 559 C C . GLY A 1 77 ? 5.307 24.805 -9.115 1.00 69.00 77 GLY A C 1
ATOM 560 O O . GLY A 1 77 ? 6.332 25.476 -9.232 1.00 69.00 77 GLY A O 1
ATOM 561 N N . ARG A 1 78 ? 4.253 25.018 -9.917 1.00 72.62 78 ARG A N 1
ATOM 562 C CA . ARG A 1 78 ? 4.179 26.154 -10.858 1.00 72.62 78 ARG A CA 1
ATOM 563 C C . ARG A 1 78 ? 4.055 27.492 -10.131 1.00 72.62 78 ARG A C 1
ATOM 565 O O . ARG A 1 78 ? 4.735 28.439 -10.512 1.00 72.62 78 ARG A O 1
ATOM 572 N N . ARG A 1 79 ? 3.234 27.566 -9.077 1.00 73.44 79 ARG A N 1
ATOM 573 C CA . ARG A 1 79 ? 3.092 28.774 -8.246 1.00 73.44 79 ARG A CA 1
ATOM 574 C C . ARG A 1 79 ? 4.396 29.135 -7.537 1.00 73.44 79 ARG A C 1
ATOM 576 O O . ARG A 1 79 ? 4.788 30.289 -7.610 1.00 73.44 79 ARG A O 1
ATOM 583 N N . ALA A 1 80 ? 5.091 28.159 -6.952 1.00 71.38 80 ALA A N 1
ATOM 584 C CA . ALA A 1 80 ? 6.380 28.355 -6.286 1.00 71.38 80 ALA A CA 1
ATOM 585 C C . ALA A 1 80 ? 7.466 28.871 -7.249 1.00 71.38 80 ALA A C 1
ATOM 587 O O . ALA A 1 80 ? 8.222 29.780 -6.913 1.00 71.38 80 ALA A O 1
ATOM 588 N N . ARG A 1 81 ? 7.507 28.345 -8.482 1.00 73.25 81 ARG A N 1
ATOM 589 C CA . ARG A 1 81 ? 8.409 28.838 -9.539 1.00 73.25 81 ARG A CA 1
ATOM 590 C C . ARG A 1 81 ? 8.056 30.256 -9.991 1.00 73.25 81 ARG A C 1
ATOM 592 O O . ARG A 1 81 ? 8.950 31.079 -10.160 1.00 73.25 81 ARG A O 1
ATOM 599 N N . ALA A 1 82 ? 6.767 30.561 -10.135 1.00 68.44 82 ALA A N 1
ATOM 600 C CA . ALA A 1 82 ? 6.304 31.904 -10.476 1.00 68.44 82 ALA A CA 1
ATOM 601 C C . ALA A 1 82 ? 6.599 32.929 -9.363 1.00 68.44 82 ALA A C 1
ATOM 603 O O . ALA A 1 82 ? 6.965 34.059 -9.667 1.00 68.44 82 ALA A O 1
ATOM 604 N N . SER A 1 83 ? 6.505 32.538 -8.086 1.00 64.56 83 SER A N 1
ATOM 605 C CA . SER A 1 83 ? 6.877 33.397 -6.953 1.00 64.56 83 SER A CA 1
ATOM 606 C C . SER A 1 83 ? 8.392 33.522 -6.763 1.00 64.56 83 SER A C 1
ATOM 608 O O . SER A 1 83 ? 8.860 34.586 -6.373 1.00 64.56 83 SER A O 1
ATOM 610 N N . GLY A 1 84 ? 9.173 32.484 -7.083 1.00 53.75 84 GLY A N 1
ATOM 611 C CA . GLY A 1 84 ? 10.641 32.524 -7.043 1.00 53.75 84 GLY A CA 1
ATOM 612 C C . GLY A 1 84 ? 11.255 33.463 -8.088 1.00 53.75 84 GLY A C 1
ATOM 613 O O . GLY A 1 84 ? 12.259 34.112 -7.819 1.00 53.75 84 GLY A O 1
ATOM 614 N N . LEU A 1 85 ? 10.602 33.625 -9.245 1.00 50.47 85 LEU A N 1
ATOM 615 C CA . LEU A 1 85 ? 10.979 34.613 -10.267 1.00 50.47 85 LEU A CA 1
ATOM 616 C C . LEU A 1 85 ? 10.644 36.066 -9.869 1.00 50.47 85 LEU A C 1
ATOM 618 O O . LEU A 1 85 ? 11.117 36.994 -10.519 1.00 50.47 85 LEU A O 1
ATOM 622 N N . GLY A 1 86 ? 9.858 36.274 -8.805 1.00 44.41 86 GLY A N 1
ATOM 623 C CA . GLY A 1 86 ? 9.489 37.594 -8.280 1.00 44.41 86 GLY A CA 1
ATOM 624 C C . GLY A 1 86 ? 10.216 38.013 -6.996 1.00 44.41 86 GLY A C 1
ATOM 625 O O . GLY A 1 86 ? 9.978 39.117 -6.516 1.00 44.41 86 GLY A O 1
ATOM 626 N N . ALA A 1 87 ? 11.084 37.165 -6.431 1.00 44.31 87 ALA A N 1
ATOM 627 C CA . ALA A 1 87 ? 11.657 37.354 -5.092 1.00 44.31 87 ALA A CA 1
ATOM 628 C C . ALA A 1 87 ? 13.157 37.722 -5.067 1.00 44.31 87 ALA A C 1
ATOM 630 O O . ALA A 1 87 ? 13.771 37.690 -4.005 1.00 44.31 87 ALA A O 1
ATOM 631 N N . ASN A 1 88 ? 13.750 38.153 -6.187 1.00 39.09 88 ASN A N 1
ATOM 632 C CA . ASN A 1 88 ? 15.086 38.780 -6.190 1.00 39.09 88 ASN A CA 1
ATOM 633 C C . ASN A 1 88 ? 15.028 40.275 -5.816 1.00 39.09 88 ASN A C 1
ATOM 635 O O . ASN A 1 88 ? 15.643 41.123 -6.460 1.00 39.09 88 ASN A O 1
ATOM 639 N N . GLY A 1 89 ? 14.270 40.616 -4.773 1.00 36.25 89 GLY A N 1
ATOM 640 C CA . GLY A 1 89 ? 14.134 42.002 -4.342 1.00 36.25 89 GLY A CA 1
ATOM 641 C C . GLY A 1 89 ? 13.224 42.208 -3.140 1.00 36.25 89 GLY A C 1
ATOM 642 O O . GLY A 1 89 ? 12.201 42.858 -3.290 1.00 36.25 89 GLY A O 1
ATOM 643 N N . ALA A 1 90 ? 13.585 41.669 -1.972 1.00 34.41 90 ALA A N 1
ATOM 644 C CA . ALA A 1 90 ? 13.372 42.313 -0.665 1.00 34.41 90 ALA A CA 1
ATOM 645 C C . ALA A 1 90 ? 13.808 41.377 0.475 1.00 34.41 90 ALA A C 1
ATOM 647 O O . ALA A 1 90 ? 13.198 40.339 0.714 1.00 34.41 90 ALA A O 1
ATOM 648 N N . ASN A 1 91 ? 14.848 41.784 1.204 1.00 39.12 91 ASN A N 1
ATOM 649 C CA . ASN A 1 91 ? 15.180 41.240 2.519 1.00 39.12 91 ASN A CA 1
ATOM 650 C C . ASN A 1 91 ? 14.051 41.533 3.519 1.00 39.12 91 ASN A C 1
ATOM 652 O O . ASN A 1 91 ? 13.586 42.668 3.605 1.00 39.12 91 ASN A O 1
ATOM 656 N N . GLY A 1 92 ? 13.695 40.547 4.342 1.00 27.69 92 GLY A N 1
ATOM 657 C CA . GLY A 1 92 ? 12.829 40.742 5.503 1.00 27.69 92 GLY A CA 1
ATOM 658 C C . GLY A 1 92 ? 12.659 39.450 6.295 1.00 27.69 92 GLY A C 1
ATOM 659 O O . GLY A 1 92 ? 11.999 38.526 5.838 1.00 27.69 92 GLY A O 1
ATOM 660 N N . ALA A 1 93 ? 13.294 39.388 7.463 1.00 37.31 93 ALA A N 1
ATOM 661 C CA . ALA A 1 93 ? 13.264 38.262 8.386 1.00 37.31 93 ALA A CA 1
ATOM 662 C C . ALA A 1 93 ? 11.889 38.064 9.051 1.00 37.31 93 ALA A C 1
ATOM 664 O O . ALA A 1 93 ? 11.261 39.037 9.464 1.00 37.31 93 ALA A O 1
ATOM 665 N N . SER A 1 94 ? 11.499 36.805 9.269 1.00 28.56 94 SER A N 1
ATOM 666 C CA . SER A 1 94 ? 10.711 36.390 10.439 1.00 28.56 94 SER A CA 1
ATOM 667 C C . SER A 1 94 ? 10.831 34.880 10.660 1.00 28.56 94 SER A C 1
ATOM 669 O O . SER A 1 94 ? 10.529 34.094 9.762 1.00 28.56 94 SER A O 1
ATOM 671 N N . GLU A 1 95 ? 11.258 34.499 11.862 1.00 37.84 95 GLU A N 1
ATOM 672 C CA . GLU A 1 95 ? 11.219 33.137 12.400 1.00 37.84 95 GLU A CA 1
ATOM 673 C C . GLU A 1 95 ? 9.769 32.652 12.583 1.00 37.84 95 GLU A C 1
ATOM 675 O O . GLU A 1 95 ? 8.896 33.409 13.009 1.00 37.84 95 GLU A O 1
ATOM 680 N N . GLY A 1 96 ? 9.522 31.373 12.290 1.00 26.31 96 GLY A N 1
ATOM 681 C CA . GLY A 1 96 ? 8.238 30.704 12.500 1.00 26.31 96 GLY A CA 1
ATOM 682 C C . GLY A 1 96 ? 8.358 29.198 12.256 1.00 26.31 96 GLY A C 1
ATOM 683 O O . GLY A 1 96 ? 8.831 28.775 11.207 1.00 26.31 96 GLY A O 1
ATOM 684 N N . ALA A 1 97 ? 7.978 28.413 13.260 1.00 27.64 97 ALA A N 1
ATOM 685 C CA . ALA A 1 97 ? 8.274 26.997 13.437 1.00 27.64 97 ALA A CA 1
ATOM 686 C C . ALA A 1 97 ? 7.633 26.025 12.419 1.00 27.64 97 ALA A C 1
ATOM 688 O O . ALA A 1 97 ? 6.465 26.138 12.061 1.00 27.64 97 ALA A O 1
ATOM 689 N N . GLU A 1 98 ? 8.448 25.036 12.042 1.00 31.05 98 GLU A N 1
ATOM 690 C CA . GLU A 1 98 ? 8.164 23.606 11.843 1.00 31.05 98 GLU A CA 1
ATOM 691 C C . GLU A 1 98 ? 6.792 23.170 11.288 1.00 31.05 98 GLU A C 1
ATOM 693 O O . GLU A 1 98 ? 5.835 22.903 12.010 1.00 31.05 98 GLU A O 1
ATOM 698 N N . SER A 1 99 ? 6.786 22.862 9.990 1.00 28.50 99 SER A N 1
ATOM 699 C CA . SER A 1 99 ? 6.255 21.584 9.503 1.00 28.50 99 SER A CA 1
ATOM 700 C C . SER A 1 99 ? 7.255 21.039 8.484 1.00 28.50 99 SER A C 1
ATOM 702 O O . SER A 1 99 ? 7.470 21.617 7.422 1.00 28.50 99 SER A O 1
ATOM 704 N N . GLY A 1 100 ? 7.983 19.994 8.878 1.00 29.80 100 GLY A N 1
ATOM 705 C CA . GLY A 1 100 ? 9.061 19.400 8.092 1.00 29.80 100 GLY A CA 1
ATOM 706 C C . GLY A 1 100 ? 8.537 18.569 6.925 1.00 29.80 100 GLY A C 1
ATOM 707 O O . GLY A 1 100 ? 8.700 17.354 6.920 1.00 29.80 100 GLY A O 1
ATOM 708 N N . GLU A 1 101 ? 7.927 19.207 5.930 1.00 35.12 101 GLU A N 1
ATOM 709 C CA . GLU A 1 101 ? 7.953 18.675 4.571 1.00 35.12 101 GLU A CA 1
ATOM 710 C C . GLU A 1 101 ? 9.277 19.121 3.957 1.00 35.12 101 GLU A C 1
ATOM 712 O O . GLU A 1 101 ? 9.498 20.296 3.667 1.00 35.12 101 GLU A O 1
ATOM 717 N N . SER A 1 102 ? 10.214 18.183 3.837 1.00 39.16 102 SER A N 1
ATOM 718 C CA . SER A 1 102 ? 11.486 18.412 3.163 1.00 39.16 102 SER A CA 1
ATOM 719 C C . SER A 1 102 ? 11.217 18.985 1.769 1.00 39.16 102 SER A C 1
ATOM 721 O O . SER A 1 102 ? 10.700 18.275 0.903 1.00 39.16 102 SER A O 1
ATOM 723 N N . ASN A 1 103 ? 11.579 20.253 1.557 1.00 41.72 103 ASN A N 1
ATOM 724 C CA . ASN A 1 103 ? 11.642 20.916 0.252 1.00 41.72 103 ASN A CA 1
ATOM 725 C C . ASN A 1 103 ? 12.771 20.295 -0.593 1.00 41.72 103 ASN A C 1
ATOM 727 O O . ASN A 1 103 ? 13.745 20.956 -0.940 1.00 41.72 103 ASN A O 1
ATOM 731 N N . LEU A 1 104 ? 12.676 18.996 -0.873 1.00 53.22 104 LEU A N 1
ATOM 732 C CA . LEU A 1 104 ? 13.530 18.317 -1.837 1.00 53.22 104 LEU A CA 1
ATOM 733 C C . LEU A 1 104 ? 13.167 18.837 -3.223 1.00 53.22 104 LEU A C 1
ATOM 735 O O . LEU A 1 104 ? 11.982 18.962 -3.563 1.00 53.22 104 LEU A O 1
ATOM 739 N N . SER A 1 105 ? 14.185 19.139 -4.025 1.00 66.62 105 SER A N 1
ATOM 740 C CA . SER A 1 105 ? 13.952 19.429 -5.432 1.00 66.62 105 SER A CA 1
ATOM 741 C C . SER A 1 105 ? 13.311 18.204 -6.101 1.00 66.62 105 SER A C 1
ATOM 743 O O . SER A 1 105 ? 13.362 17.080 -5.590 1.00 66.62 105 SER A O 1
ATOM 745 N N . THR A 1 106 ? 12.641 18.413 -7.235 1.00 69.88 106 THR A N 1
ATOM 746 C CA . THR A 1 106 ? 12.015 17.292 -7.959 1.00 69.88 106 THR A CA 1
ATOM 747 C C . THR A 1 106 ? 13.065 16.248 -8.350 1.00 69.88 106 THR A C 1
ATOM 749 O O . THR A 1 106 ? 12.805 15.058 -8.198 1.00 69.88 106 THR A O 1
ATOM 752 N N . ASP A 1 107 ? 14.267 16.700 -8.705 1.00 72.56 107 ASP A N 1
ATOM 753 C CA . ASP A 1 107 ? 15.398 15.856 -9.090 1.00 72.56 107 ASP A CA 1
ATOM 754 C C . ASP A 1 107 ? 15.910 15.010 -7.910 1.00 72.56 107 ASP A C 1
ATOM 756 O O . ASP A 1 107 ? 16.134 13.809 -8.063 1.00 72.56 107 ASP A O 1
ATOM 760 N N . ASP A 1 108 ? 16.001 15.583 -6.702 1.00 79.38 108 ASP A N 1
ATOM 761 C CA . ASP A 1 108 ? 16.429 14.836 -5.507 1.00 79.38 108 ASP A CA 1
ATOM 762 C C . ASP A 1 108 ? 15.427 13.737 -5.135 1.00 79.38 108 ASP A C 1
ATOM 764 O O . ASP A 1 108 ? 15.806 12.621 -4.770 1.00 79.38 108 ASP A O 1
ATOM 768 N N . ARG A 1 109 ? 14.125 14.031 -5.254 1.00 80.50 109 ARG A N 1
ATOM 769 C CA . ARG A 1 109 ? 13.079 13.039 -4.986 1.00 80.50 109 ARG A CA 1
ATOM 770 C C . ARG A 1 109 ? 13.074 11.920 -6.026 1.00 80.50 109 ARG A C 1
ATOM 772 O O . ARG A 1 109 ? 12.793 10.770 -5.691 1.00 80.50 109 ARG A O 1
ATOM 779 N N . GLU A 1 110 ? 13.368 12.240 -7.279 1.00 80.88 110 GLU A N 1
ATOM 780 C CA . GLU A 1 110 ? 13.481 11.245 -8.345 1.00 80.88 110 GLU A CA 1
ATOM 781 C C . GLU A 1 110 ? 14.674 10.314 -8.122 1.00 80.88 110 GLU A C 1
ATOM 783 O O . GLU A 1 110 ? 14.500 9.095 -8.184 1.00 80.88 110 GLU A O 1
ATOM 788 N N . ALA A 1 111 ? 15.831 10.862 -7.746 1.00 85.88 111 ALA A N 1
ATOM 789 C CA . ALA A 1 111 ? 17.009 10.078 -7.385 1.00 85.88 111 ALA A CA 1
ATOM 790 C C . ALA A 1 111 ? 16.753 9.169 -6.168 1.00 85.88 111 ALA A C 1
ATOM 792 O O . ALA A 1 111 ? 17.171 8.008 -6.143 1.00 85.88 111 ALA A O 1
ATOM 793 N N . GLU A 1 112 ? 16.019 9.659 -5.164 1.00 88.00 112 GLU A N 1
ATOM 794 C CA . GLU A 1 112 ? 15.647 8.856 -3.998 1.00 88.00 112 GLU A CA 1
ATOM 795 C C . GLU A 1 112 ? 14.731 7.682 -4.379 1.00 88.00 112 GLU A C 1
ATOM 797 O O . GLU A 1 112 ? 14.938 6.549 -3.931 1.00 88.00 112 GLU A O 1
ATOM 802 N N . LEU A 1 113 ? 13.726 7.926 -5.224 1.00 87.69 113 LEU A N 1
ATOM 803 C CA . LEU A 1 113 ? 12.842 6.870 -5.715 1.00 87.69 113 LEU A CA 1
ATOM 804 C C . LEU A 1 113 ? 13.620 5.844 -6.546 1.00 87.69 113 LEU A C 1
ATOM 806 O O . LEU A 1 113 ? 13.472 4.644 -6.315 1.00 87.69 113 LEU A O 1
ATOM 810 N N . GLU A 1 114 ? 14.503 6.285 -7.440 1.00 89.62 114 GLU A N 1
ATOM 811 C CA . GLU A 1 114 ? 15.366 5.391 -8.217 1.00 89.62 114 GLU A CA 1
ATOM 812 C C . GLU A 1 114 ? 16.233 4.501 -7.324 1.00 89.62 114 GLU A C 1
ATOM 814 O O . GLU A 1 114 ? 16.319 3.287 -7.549 1.00 89.62 114 GLU A O 1
ATOM 819 N N . ALA A 1 115 ? 16.807 5.061 -6.259 1.00 91.19 115 ALA A N 1
ATOM 820 C CA . ALA A 1 115 ? 17.574 4.293 -5.289 1.00 91.19 115 ALA A CA 1
ATOM 821 C C . ALA A 1 115 ? 16.715 3.218 -4.596 1.00 91.19 115 ALA A C 1
ATOM 823 O O . ALA A 1 115 ? 17.157 2.069 -4.473 1.00 91.19 115 ALA A O 1
ATOM 824 N N . ARG A 1 116 ? 15.477 3.555 -4.197 1.00 92.62 116 ARG A N 1
ATOM 825 C CA . ARG A 1 116 ? 14.531 2.623 -3.551 1.00 92.62 116 ARG A CA 1
ATOM 826 C C . ARG A 1 116 ? 14.132 1.473 -4.480 1.00 92.62 116 ARG A C 1
ATOM 828 O O . ARG A 1 116 ? 14.219 0.312 -4.078 1.00 92.62 116 ARG A O 1
ATOM 835 N N . TYR A 1 117 ? 13.745 1.763 -5.724 1.00 91.38 117 TYR A N 1
ATOM 836 C CA . TYR A 1 117 ? 13.356 0.730 -6.696 1.00 91.38 117 TYR A CA 1
ATOM 837 C C . TYR A 1 117 ? 14.552 -0.127 -7.141 1.00 91.38 117 TYR A C 1
ATOM 839 O O . TYR A 1 117 ? 14.426 -1.348 -7.265 1.00 91.38 117 TYR A O 1
ATOM 847 N N . SER A 1 118 ? 15.742 0.465 -7.271 1.00 91.06 118 SER A N 1
ATOM 848 C CA . SER A 1 118 ? 16.981 -0.280 -7.532 1.00 91.06 118 SER A CA 1
ATOM 849 C C . SER A 1 118 ? 17.340 -1.225 -6.382 1.00 91.06 118 SER A C 1
ATOM 851 O O . SER A 1 118 ? 17.819 -2.341 -6.595 1.00 91.06 118 SER A O 1
ATOM 853 N N . GLU A 1 119 ? 17.115 -0.799 -5.139 1.00 93.75 119 GLU A N 1
ATOM 854 C CA . GLU A 1 119 ? 17.314 -1.646 -3.966 1.00 93.75 119 GLU A CA 1
ATOM 855 C C . GLU A 1 119 ? 16.308 -2.798 -3.905 1.00 93.75 119 GLU A C 1
ATOM 857 O O . GLU A 1 119 ? 16.712 -3.934 -3.635 1.00 93.75 119 GLU A O 1
ATOM 862 N N . LEU A 1 120 ? 15.035 -2.532 -4.210 1.00 93.38 120 LEU A N 1
ATOM 863 C CA . LEU A 1 120 ? 14.005 -3.559 -4.343 1.00 93.38 120 LEU A CA 1
ATOM 864 C C . LEU A 1 120 ? 14.416 -4.615 -5.376 1.00 93.38 120 LEU A C 1
ATOM 866 O O . LEU A 1 120 ? 14.423 -5.803 -5.055 1.00 93.38 120 LEU A O 1
ATOM 870 N N . ALA A 1 121 ? 14.826 -4.196 -6.577 1.00 91.00 121 ALA A N 1
ATOM 871 C CA . ALA A 1 121 ? 15.258 -5.111 -7.633 1.00 91.00 121 ALA A CA 1
ATOM 872 C C . ALA A 1 121 ? 16.435 -5.991 -7.178 1.00 91.00 121 ALA A C 1
ATOM 874 O O . ALA A 1 121 ? 16.380 -7.216 -7.289 1.00 91.00 121 ALA A O 1
ATOM 875 N N . ARG A 1 122 ? 17.464 -5.393 -6.557 1.00 92.69 122 ARG A N 1
ATOM 876 C CA . ARG A 1 122 ? 18.597 -6.145 -5.985 1.00 92.69 122 ARG A CA 1
ATOM 877 C C . ARG A 1 122 ? 18.155 -7.136 -4.909 1.00 92.69 122 ARG A C 1
ATOM 879 O O . ARG A 1 122 ? 18.676 -8.248 -4.843 1.00 92.69 122 ARG A O 1
ATOM 886 N N . TRP A 1 123 ? 17.223 -6.748 -4.041 1.00 94.31 123 TRP A N 1
ATOM 887 C CA . TRP A 1 123 ? 16.696 -7.624 -2.996 1.00 94.31 123 TRP A CA 1
ATOM 888 C C . TRP A 1 123 ? 15.927 -8.817 -3.574 1.00 94.31 123 TRP A C 1
ATOM 890 O O . TRP A 1 123 ? 16.178 -9.940 -3.137 1.00 94.31 123 TRP A O 1
ATOM 900 N N . VAL A 1 124 ? 15.084 -8.598 -4.589 1.00 93.19 124 VAL A N 1
ATOM 901 C CA . VAL A 1 124 ? 14.355 -9.664 -5.295 1.00 93.19 124 VAL A CA 1
ATOM 902 C C . VAL A 1 124 ? 15.329 -10.661 -5.924 1.00 93.19 124 VAL A C 1
ATOM 904 O O . VAL A 1 124 ? 15.230 -11.859 -5.650 1.00 93.19 124 VAL A O 1
ATOM 907 N N . THR A 1 125 ? 16.323 -10.185 -6.680 1.00 92.69 125 THR A N 1
ATOM 908 C CA . THR A 1 125 ? 17.302 -11.059 -7.348 1.00 92.69 125 THR A CA 1
ATOM 909 C C . THR A 1 125 ? 18.124 -11.872 -6.349 1.00 92.69 125 THR A C 1
ATOM 911 O O . THR A 1 125 ? 18.271 -13.084 -6.500 1.00 92.69 125 THR A O 1
ATOM 914 N N . ARG A 1 126 ? 18.594 -11.253 -5.254 1.00 94.56 126 ARG A N 1
ATOM 915 C CA . ARG A 1 126 ? 19.332 -11.967 -4.191 1.00 94.56 126 ARG A CA 1
ATOM 916 C C . ARG A 1 126 ? 18.523 -13.081 -3.531 1.00 94.56 126 ARG A C 1
ATOM 918 O O . ARG A 1 126 ? 19.104 -14.002 -2.967 1.00 94.56 126 ARG A O 1
ATOM 925 N N . LYS A 1 127 ? 17.196 -12.982 -3.547 1.00 92.12 127 LYS A N 1
ATOM 926 C CA . LYS A 1 127 ? 16.287 -13.951 -2.930 1.00 92.12 127 LYS A CA 1
ATOM 927 C C . LYS A 1 127 ? 15.741 -14.981 -3.925 1.00 92.12 127 LYS A C 1
ATOM 929 O O . LYS A 1 127 ? 14.843 -15.737 -3.568 1.00 92.12 127 LYS A O 1
ATOM 934 N N . GLY A 1 128 ? 16.301 -15.037 -5.135 1.00 90.56 128 GLY A N 1
ATOM 935 C CA . GLY A 1 128 ? 15.947 -16.017 -6.164 1.00 90.56 128 GLY A CA 1
ATOM 936 C C . GLY A 1 128 ? 14.835 -15.566 -7.110 1.00 90.56 128 GLY A C 1
ATOM 937 O O . GLY A 1 128 ? 14.305 -16.391 -7.850 1.00 90.56 128 GLY A O 1
ATOM 938 N N . GLY A 1 129 ? 14.455 -14.286 -7.085 1.00 91.00 129 GLY A N 1
ATOM 939 C CA . GLY A 1 129 ? 13.612 -13.710 -8.126 1.00 91.00 129 GLY A CA 1
ATOM 940 C C . GLY A 1 129 ? 14.384 -13.450 -9.415 1.00 91.00 129 GLY A C 1
ATOM 941 O O . GLY A 1 129 ? 15.603 -13.285 -9.403 1.00 91.00 129 GLY A O 1
ATOM 942 N N . VAL A 1 130 ? 13.667 -13.433 -10.535 1.00 88.69 130 VAL A N 1
ATOM 943 C CA . VAL A 1 130 ? 14.241 -13.268 -11.876 1.00 88.69 130 VAL A CA 1
ATOM 944 C C . VAL A 1 130 ? 13.407 -12.258 -12.649 1.00 88.69 130 VAL A C 1
ATOM 946 O O . VAL A 1 130 ? 12.184 -12.376 -12.678 1.00 88.69 130 VAL A O 1
ATOM 949 N N . PHE A 1 131 ? 14.058 -11.287 -13.285 1.00 86.44 131 PHE A N 1
ATOM 950 C CA . PHE A 1 131 ? 13.428 -10.387 -14.253 1.00 86.44 131 PHE A CA 1
ATOM 951 C C . PHE A 1 131 ? 13.648 -10.930 -15.668 1.00 86.44 131 PHE A C 1
ATOM 953 O O . PHE A 1 131 ? 14.692 -11.523 -15.946 1.00 86.44 131 PHE A O 1
ATOM 960 N N . GLY A 1 132 ? 12.644 -10.785 -16.531 1.00 82.06 132 GLY A N 1
ATOM 961 C CA . GLY A 1 132 ? 12.700 -11.229 -17.920 1.00 82.06 132 GLY A CA 1
ATOM 962 C C . GLY A 1 132 ? 13.816 -10.530 -18.695 1.00 82.06 132 GLY A C 1
ATOM 963 O O . GLY A 1 132 ? 14.191 -9.395 -18.392 1.00 82.06 132 GLY A O 1
ATOM 964 N N . VAL A 1 133 ? 14.359 -11.214 -19.702 1.00 78.62 133 VAL A N 1
ATOM 965 C CA . VAL A 1 133 ? 15.371 -10.623 -20.586 1.00 78.62 133 VAL A CA 1
ATOM 966 C C . VAL A 1 133 ? 14.736 -9.449 -21.326 1.00 78.62 133 VAL A C 1
ATOM 968 O O . VAL A 1 133 ? 13.628 -9.566 -21.842 1.00 78.62 133 VAL A O 1
ATOM 971 N N . GLY A 1 134 ? 15.426 -8.311 -21.353 1.00 75.88 134 GLY A N 1
ATOM 972 C CA . GLY A 1 134 ? 14.910 -7.115 -22.006 1.00 75.88 134 GLY A CA 1
ATOM 973 C C . GLY A 1 134 ? 13.864 -6.344 -21.196 1.00 75.88 134 GLY A C 1
ATOM 974 O O . GLY A 1 134 ? 13.171 -5.504 -21.758 1.00 75.88 134 GLY A O 1
ATOM 975 N N . VAL A 1 135 ? 13.712 -6.621 -19.897 1.00 82.06 135 VAL A N 1
ATOM 976 C CA . VAL A 1 135 ? 12.800 -5.898 -19.000 1.00 82.06 135 VAL A CA 1
ATOM 977 C C . VAL A 1 135 ? 13.603 -5.195 -17.912 1.00 82.06 135 VAL A C 1
ATOM 979 O O . VAL A 1 135 ? 14.396 -5.819 -17.209 1.00 82.06 135 VAL A O 1
ATOM 982 N N . ASN A 1 136 ? 13.352 -3.901 -17.725 1.00 83.81 136 ASN A N 1
ATOM 983 C CA . ASN A 1 136 ? 13.902 -3.116 -16.627 1.00 83.81 136 ASN A CA 1
ATOM 984 C C . ASN A 1 136 ? 12.785 -2.491 -15.782 1.00 83.81 136 ASN A C 1
ATOM 986 O O . ASN A 1 136 ? 11.664 -2.316 -16.250 1.00 83.81 136 ASN A O 1
ATOM 990 N N . VAL A 1 137 ? 13.084 -2.149 -14.531 1.00 85.00 137 VAL A N 1
ATOM 991 C CA . VAL A 1 137 ? 12.199 -1.354 -13.679 1.00 85.00 137 VAL A CA 1
ATOM 992 C C . VAL A 1 137 ? 12.626 0.100 -13.807 1.00 85.00 137 VAL A C 1
ATOM 994 O O . VAL A 1 137 ? 13.696 0.475 -13.335 1.00 85.00 137 VAL A O 1
ATOM 997 N N . SER A 1 138 ? 11.808 0.914 -14.463 1.00 84.31 138 SER A N 1
ATOM 998 C CA . SER A 1 138 ? 12.079 2.337 -14.659 1.00 84.31 138 SER A CA 1
ATOM 999 C C . SER A 1 138 ? 10.810 3.167 -14.505 1.00 84.31 138 SER A C 1
ATOM 1001 O O . SER A 1 138 ? 9.694 2.652 -14.366 1.00 84.31 138 SER A O 1
ATOM 1003 N N . ARG A 1 139 ? 10.987 4.485 -14.467 1.00 82.38 139 ARG A N 1
ATOM 1004 C CA . ARG A 1 139 ? 9.873 5.421 -14.423 1.00 82.38 139 ARG A CA 1
ATOM 1005 C C . ARG A 1 139 ? 9.196 5.513 -15.792 1.00 82.38 139 ARG A C 1
ATOM 1007 O O . ARG A 1 139 ? 9.850 5.591 -16.824 1.00 82.38 139 ARG A O 1
ATOM 1014 N N . VAL A 1 140 ? 7.872 5.554 -15.769 1.00 80.38 140 VAL A N 1
ATOM 1015 C CA . VAL A 1 140 ? 6.976 5.699 -16.911 1.00 80.38 140 VAL A CA 1
ATOM 1016 C C . VAL A 1 140 ? 6.236 7.022 -16.764 1.00 80.38 140 VAL A C 1
ATOM 1018 O O . VAL A 1 140 ? 5.456 7.225 -15.828 1.00 80.38 140 VAL A O 1
ATOM 1021 N N . VAL A 1 141 ? 6.478 7.937 -17.700 1.00 74.38 141 VAL A N 1
ATOM 1022 C CA . VAL A 1 141 ? 5.826 9.249 -17.717 1.00 74.38 141 VAL A CA 1
ATOM 1023 C C . VAL A 1 141 ? 4.309 9.074 -17.801 1.00 74.38 141 VAL A C 1
ATOM 1025 O O . VAL A 1 141 ? 3.787 8.303 -18.600 1.00 74.38 141 VAL A O 1
ATOM 1028 N N . GLY A 1 142 ? 3.583 9.793 -16.946 1.00 66.25 142 GLY A N 1
ATOM 1029 C CA . GLY A 1 142 ? 2.121 9.776 -16.927 1.00 66.25 142 GLY A CA 1
ATOM 1030 C C . GLY A 1 142 ? 1.493 8.650 -16.102 1.00 66.25 142 GLY A C 1
ATOM 1031 O O . GLY A 1 142 ? 0.313 8.779 -15.765 1.00 66.25 142 GLY A O 1
ATOM 1032 N N . LYS A 1 143 ? 2.254 7.622 -15.700 1.00 69.19 143 LYS A N 1
ATOM 1033 C CA . LYS A 1 143 ? 1.757 6.552 -14.827 1.00 69.19 143 LYS A CA 1
ATOM 1034 C C . LYS A 1 143 ? 1.394 7.108 -13.431 1.00 69.19 143 LYS A C 1
ATOM 1036 O O . LYS A 1 143 ? 2.162 7.904 -12.887 1.00 69.19 143 LYS A O 1
ATOM 1041 N N . PRO A 1 144 ? 0.234 6.735 -12.853 1.00 65.38 144 PRO A N 1
ATOM 1042 C CA . PRO A 1 144 ? -0.154 7.145 -11.501 1.00 65.38 144 PRO A CA 1
ATOM 1043 C C . PRO A 1 144 ? 0.799 6.597 -10.418 1.00 65.38 144 PRO A C 1
ATOM 1045 O O . PRO A 1 144 ? 1.490 5.598 -10.627 1.00 65.38 144 PRO A O 1
ATOM 1048 N N . GLY A 1 145 ? 0.819 7.246 -9.251 1.00 71.19 145 GLY A N 1
ATOM 1049 C CA . GLY A 1 145 ? 1.660 6.898 -8.104 1.00 71.19 145 GLY A CA 1
ATOM 1050 C C . GLY A 1 145 ? 3.087 7.417 -8.268 1.00 71.19 145 GLY A C 1
ATOM 1051 O O . GLY A 1 145 ? 3.309 8.503 -8.804 1.00 71.19 145 GLY A O 1
ATOM 1052 N N . ASP A 1 146 ? 4.072 6.614 -7.862 1.00 72.94 146 ASP A N 1
ATOM 1053 C CA . ASP A 1 146 ? 5.493 6.960 -8.030 1.00 72.94 146 ASP A CA 1
ATOM 1054 C C . ASP A 1 146 ? 5.934 6.938 -9.508 1.00 72.94 146 ASP A C 1
ATOM 1056 O O . ASP A 1 146 ? 7.046 7.342 -9.840 1.00 72.94 146 ASP A O 1
ATOM 1060 N N . GLY A 1 147 ? 5.074 6.445 -10.407 1.00 76.94 147 GLY A N 1
ATOM 1061 C CA . GLY A 1 147 ? 5.335 6.367 -11.839 1.00 76.94 147 GLY A CA 1
ATOM 1062 C C . GLY A 1 147 ? 6.236 5.204 -12.255 1.00 76.94 147 GLY A C 1
ATOM 1063 O O . GLY A 1 147 ? 6.583 5.116 -13.420 1.00 76.94 147 GLY A O 1
ATOM 1064 N N . TRP A 1 148 ? 6.611 4.292 -11.358 1.00 82.31 148 TRP A N 1
ATOM 1065 C CA . TRP A 1 148 ? 7.520 3.181 -11.666 1.00 82.31 148 TRP A CA 1
ATOM 1066 C C . TRP A 1 148 ? 6.804 1.955 -12.240 1.00 82.31 148 TRP A C 1
ATOM 1068 O O . TRP A 1 148 ? 5.665 1.633 -11.878 1.00 82.31 148 TRP A O 1
ATOM 1078 N N . GLY A 1 149 ? 7.459 1.239 -13.151 1.00 83.62 149 GLY A N 1
ATOM 1079 C CA . GLY A 1 149 ? 6.931 0.020 -13.757 1.00 83.62 149 GLY A CA 1
ATOM 1080 C C . GLY A 1 149 ? 7.985 -0.795 -14.495 1.00 83.62 149 GLY A C 1
ATOM 1081 O O . GLY A 1 149 ? 9.134 -0.385 -14.610 1.00 83.62 149 GLY A O 1
ATOM 1082 N N . PHE A 1 150 ? 7.570 -1.960 -14.990 1.00 84.06 150 PHE A N 1
ATOM 1083 C CA . PHE A 1 150 ? 8.367 -2.755 -15.917 1.00 84.06 150 PHE A CA 1
ATOM 1084 C C . PHE A 1 150 ? 8.319 -2.121 -17.311 1.00 84.06 150 PHE A C 1
ATOM 1086 O O . PHE A 1 150 ? 7.234 -1.839 -17.819 1.00 84.06 150 PHE A O 1
ATOM 1093 N N . VAL A 1 151 ? 9.484 -1.898 -17.911 1.00 83.94 151 VAL A N 1
ATOM 1094 C CA . VAL A 1 151 ? 9.670 -1.274 -19.223 1.00 83.94 151 VAL A CA 1
ATOM 1095 C C . VAL A 1 151 ? 10.572 -2.164 -20.066 1.00 83.94 151 VAL A C 1
ATOM 1097 O O . VAL A 1 151 ? 11.607 -2.634 -19.592 1.00 83.94 151 VAL A O 1
ATOM 1100 N N . ALA A 1 152 ? 10.174 -2.403 -21.314 1.00 81.88 152 ALA A N 1
ATOM 1101 C CA . ALA A 1 152 ? 10.993 -3.143 -22.263 1.00 81.88 152 ALA A CA 1
ATOM 1102 C C . ALA A 1 152 ? 12.208 -2.296 -22.680 1.00 81.88 152 ALA A C 1
ATOM 1104 O O . ALA A 1 152 ? 12.054 -1.159 -23.121 1.00 81.88 152 ALA A O 1
ATOM 1105 N N . THR A 1 153 ? 13.416 -2.842 -22.566 1.00 72.38 153 THR A N 1
ATOM 1106 C CA . THR A 1 153 ? 14.677 -2.135 -22.845 1.00 72.38 153 THR A CA 1
ATOM 1107 C C . THR A 1 153 ? 14.985 -1.997 -24.338 1.00 72.38 153 THR A C 1
ATOM 1109 O O . THR A 1 153 ? 16.013 -1.433 -24.687 1.00 72.38 153 THR A O 1
ATOM 1112 N N . GLY A 1 154 ? 14.115 -2.504 -25.218 1.00 56.09 154 GLY A N 1
ATOM 1113 C CA . GLY A 1 154 ? 14.249 -2.417 -26.676 1.00 56.09 154 GLY A CA 1
ATOM 1114 C C . GLY A 1 154 ? 13.382 -1.352 -27.359 1.00 56.09 154 GLY A C 1
ATOM 1115 O O . GLY A 1 154 ? 13.427 -1.239 -28.580 1.00 56.09 154 GLY A O 1
ATOM 1116 N N . ALA A 1 155 ? 12.568 -0.594 -26.620 1.00 47.97 155 ALA A N 1
ATOM 1117 C CA . ALA A 1 155 ? 11.728 0.449 -27.206 1.00 47.97 155 ALA A CA 1
ATOM 1118 C C . ALA A 1 155 ? 12.386 1.823 -27.032 1.00 47.97 155 ALA A C 1
ATOM 1120 O O . ALA A 1 155 ? 12.192 2.499 -26.021 1.00 47.97 155 ALA A O 1
ATOM 1121 N N . ASP A 1 156 ? 13.153 2.245 -28.034 1.00 43.16 156 ASP A N 1
ATOM 1122 C CA . ASP A 1 156 ? 13.500 3.652 -28.199 1.00 43.16 156 ASP A CA 1
ATOM 1123 C C . ASP A 1 156 ? 12.215 4.499 -28.264 1.00 43.16 156 ASP A C 1
ATOM 1125 O O . ASP A 1 156 ? 11.405 4.350 -29.179 1.00 43.16 156 ASP A O 1
ATOM 1129 N N . GLY A 1 157 ? 12.059 5.431 -27.317 1.00 38.84 157 GLY A N 1
ATOM 1130 C CA . GLY A 1 157 ? 11.293 6.662 -27.536 1.00 38.84 157 GLY A CA 1
ATOM 1131 C C . GLY A 1 157 ? 10.083 6.914 -26.633 1.00 38.84 157 GLY A C 1
ATOM 1132 O O . GLY A 1 157 ? 8.943 6.756 -27.060 1.00 38.84 157 GLY A O 1
ATOM 1133 N N . ALA A 1 158 ? 10.330 7.474 -25.444 1.00 37.88 158 ALA A N 1
ATOM 1134 C CA . ALA A 1 158 ? 9.406 8.448 -24.840 1.00 37.88 158 ALA A CA 1
ATOM 1135 C C . ALA A 1 158 ? 10.090 9.523 -23.974 1.00 37.88 158 ALA A C 1
ATOM 1137 O O . ALA A 1 158 ? 9.424 10.487 -23.609 1.00 37.88 158 ALA A O 1
ATOM 1138 N N . ASP A 1 159 ? 11.396 9.425 -23.699 1.00 37.12 159 ASP A N 1
ATOM 1139 C CA . ASP A 1 159 ? 12.155 10.527 -23.103 1.00 37.12 159 ASP A CA 1
ATOM 1140 C C . ASP A 1 159 ? 13.416 10.799 -23.923 1.00 37.12 159 ASP A C 1
ATOM 1142 O O . ASP A 1 159 ? 14.230 9.911 -24.167 1.00 37.12 159 ASP A O 1
ATOM 1146 N N . GLY A 1 160 ? 13.545 12.038 -24.398 1.00 37.50 160 GLY A N 1
ATOM 1147 C CA . GLY A 1 160 ? 14.548 12.508 -25.358 1.00 37.50 160 GLY A CA 1
ATOM 1148 C C . GLY A 1 160 ? 15.986 12.583 -24.835 1.00 37.50 160 GLY A C 1
ATOM 1149 O O . GLY A 1 160 ? 16.737 13.456 -25.264 1.00 37.50 160 GLY A O 1
ATOM 1150 N N . SER A 1 161 ? 16.391 11.694 -23.931 1.00 37.50 161 SER A N 1
ATOM 1151 C CA . SER A 1 161 ? 17.783 11.562 -23.513 1.00 37.50 161 SER A CA 1
ATOM 1152 C C . SER A 1 161 ? 18.449 10.460 -24.331 1.00 37.50 161 SER A C 1
ATOM 1154 O O . SER A 1 161 ? 18.357 9.276 -24.012 1.00 37.50 161 SER A O 1
ATOM 1156 N N . LYS A 1 162 ? 19.119 10.860 -25.420 1.00 35.66 162 LYS A N 1
ATOM 1157 C CA . LYS A 1 162 ? 20.106 10.020 -26.105 1.00 35.66 162 LYS A CA 1
ATOM 1158 C C . LYS A 1 162 ? 21.201 9.660 -25.098 1.00 35.66 162 LYS A C 1
ATOM 1160 O O . LYS A 1 162 ? 22.128 10.437 -24.891 1.00 35.66 162 LYS A O 1
ATOM 1165 N N . ARG A 1 163 ? 21.106 8.486 -24.475 1.00 43.00 163 ARG A N 1
ATOM 1166 C CA . ARG A 1 163 ? 22.306 7.778 -24.030 1.00 43.00 163 ARG A CA 1
ATOM 1167 C C . ARG A 1 163 ? 22.863 7.057 -25.243 1.00 43.00 163 ARG A C 1
ATOM 1169 O O . ARG A 1 163 ? 22.133 6.324 -25.902 1.00 43.00 163 ARG A O 1
ATOM 1176 N N . ASP A 1 164 ? 24.131 7.309 -25.533 1.00 37.91 164 ASP A N 1
ATOM 1177 C CA . ASP A 1 164 ? 24.883 6.665 -26.602 1.00 37.91 164 ASP A CA 1
ATOM 1178 C C . ASP A 1 164 ? 24.865 5.142 -26.401 1.00 37.91 164 ASP A C 1
ATOM 1180 O O . ASP A 1 164 ? 25.627 4.585 -25.610 1.00 37.91 164 ASP A O 1
ATOM 1184 N N . ALA A 1 165 ? 23.932 4.466 -27.070 1.00 42.91 165 ALA A N 1
ATOM 1185 C CA . ALA A 1 165 ? 23.878 3.017 -27.111 1.00 42.91 165 ALA A CA 1
ATOM 1186 C C . ALA A 1 165 ? 25.032 2.509 -27.983 1.00 42.91 165 ALA A C 1
ATOM 1188 O O . ALA A 1 165 ? 25.228 2.965 -29.113 1.00 42.91 165 ALA A O 1
ATOM 1189 N N . ASN A 1 166 ? 25.799 1.555 -27.452 1.00 42.88 166 ASN A N 1
ATOM 1190 C CA . ASN A 1 166 ? 26.800 0.826 -28.219 1.00 42.88 166 ASN A CA 1
ATOM 1191 C C . ASN A 1 166 ? 26.142 0.190 -29.463 1.00 42.88 166 ASN A C 1
ATOM 1193 O O . ASN A 1 166 ? 25.098 -0.455 -29.335 1.00 42.88 166 ASN A O 1
ATOM 1197 N N . PRO A 1 167 ? 26.743 0.319 -30.659 1.00 37.41 167 PRO A N 1
ATOM 1198 C CA . PRO A 1 167 ? 26.189 -0.228 -31.890 1.00 37.41 167 PRO A CA 1
ATOM 1199 C C . PRO A 1 167 ? 26.402 -1.749 -31.911 1.00 37.41 167 PRO A C 1
ATOM 1201 O O . PRO A 1 167 ? 27.421 -2.235 -32.394 1.00 37.41 167 PRO A O 1
ATOM 1204 N N . GLY A 1 168 ? 25.469 -2.512 -31.339 1.00 43.03 168 GLY A N 1
ATOM 1205 C CA . GLY A 1 168 ? 25.559 -3.976 -31.343 1.00 43.03 168 GLY A CA 1
ATOM 1206 C C . GLY A 1 168 ? 24.451 -4.745 -30.622 1.00 43.03 168 GLY A C 1
ATOM 1207 O O . GLY A 1 168 ? 24.300 -5.936 -30.884 1.00 43.03 168 GLY A O 1
ATOM 1208 N N . GLU A 1 169 ? 23.654 -4.117 -29.757 1.00 45.41 169 GLU A N 1
ATOM 1209 C CA . GLU A 1 169 ? 22.553 -4.806 -29.071 1.00 45.41 169 GLU A CA 1
ATOM 1210 C C . GLU A 1 169 ? 21.243 -4.620 -29.841 1.00 45.41 169 GLU A C 1
ATOM 1212 O O . GLU A 1 169 ? 20.716 -3.517 -29.964 1.00 45.41 169 GLU A O 1
ATOM 1217 N N . SER A 1 170 ? 20.726 -5.714 -30.406 1.00 47.06 170 SER A N 1
ATOM 1218 C CA . SER A 1 170 ? 19.394 -5.716 -31.012 1.00 47.06 170 SER A CA 1
ATOM 1219 C C . SER A 1 170 ? 18.353 -5.446 -29.919 1.00 47.06 170 SER A C 1
ATOM 1221 O O . SER A 1 170 ? 18.441 -6.078 -28.860 1.00 47.06 170 SER A O 1
ATOM 1223 N N . PRO A 1 171 ? 17.369 -4.554 -30.142 1.00 53.62 171 PRO A N 1
ATOM 1224 C CA . PRO A 1 171 ? 16.330 -4.285 -29.159 1.00 53.62 171 PRO A CA 1
ATOM 1225 C C . PRO A 1 171 ? 15.627 -5.594 -28.812 1.00 53.62 171 PRO A C 1
ATOM 1227 O O . PRO A 1 171 ? 15.101 -6.286 -29.687 1.00 53.62 171 PRO A O 1
ATOM 1230 N N . THR A 1 172 ? 15.661 -5.972 -27.538 1.00 61.38 172 THR A N 1
ATOM 1231 C CA . THR A 1 172 ? 15.021 -7.207 -27.096 1.00 61.38 172 THR A CA 1
ATOM 1232 C C . THR A 1 172 ? 13.514 -6.996 -27.134 1.00 61.38 172 THR A C 1
ATOM 1234 O O . THR A 1 172 ? 12.967 -6.190 -26.379 1.00 61.38 172 THR A O 1
ATOM 1237 N N . VAL A 1 173 ? 12.848 -7.678 -28.063 1.00 71.00 173 VAL A N 1
ATOM 1238 C CA . VAL A 1 173 ? 11.393 -7.628 -28.207 1.00 71.00 173 VAL A CA 1
ATOM 1239 C C . VAL A 1 173 ? 10.780 -8.562 -27.169 1.00 71.00 173 VAL A C 1
ATOM 1241 O O . VAL A 1 173 ? 11.134 -9.736 -27.109 1.00 71.00 173 VAL A O 1
ATOM 1244 N N . VAL A 1 174 ? 9.871 -8.033 -26.352 1.00 78.12 174 VAL A N 1
ATOM 1245 C CA . VAL A 1 174 ? 9.055 -8.824 -25.422 1.00 78.12 174 VAL A CA 1
ATOM 1246 C C . VAL A 1 174 ? 7.793 -9.264 -26.160 1.00 78.12 174 VAL A C 1
ATOM 1248 O O . VAL A 1 174 ? 7.063 -8.425 -26.694 1.00 78.12 174 VAL A O 1
ATOM 1251 N N . HIS A 1 175 ? 7.527 -10.566 -26.200 1.00 78.56 175 HIS A N 1
ATOM 1252 C CA . HIS A 1 175 ? 6.367 -11.146 -26.870 1.00 78.56 175 HIS A CA 1
ATOM 1253 C C . HIS A 1 175 ? 5.235 -11.480 -25.881 1.00 78.56 175 HIS A C 1
ATOM 1255 O O . HIS A 1 175 ? 5.481 -11.734 -24.699 1.00 78.56 175 HIS A O 1
ATOM 1261 N N . PRO A 1 176 ? 3.965 -11.507 -26.333 1.00 80.88 176 PRO A N 1
ATOM 1262 C CA . PRO A 1 176 ? 2.862 -11.994 -25.510 1.00 80.88 176 PRO A CA 1
ATOM 1263 C C . PRO A 1 176 ? 3.124 -13.421 -25.011 1.00 80.88 176 PRO A C 1
ATOM 1265 O O . PRO A 1 176 ? 3.408 -14.316 -25.802 1.00 80.88 176 PRO A O 1
ATOM 1268 N N . GLY A 1 177 ? 3.004 -13.628 -23.699 1.00 77.88 177 GLY A N 1
ATOM 1269 C CA . GLY A 1 177 ? 3.303 -14.906 -23.042 1.00 77.88 177 GLY A CA 1
ATOM 1270 C C . GLY A 1 177 ? 4.711 -14.998 -22.447 1.00 77.88 177 GLY A C 1
ATOM 1271 O O . GLY A 1 177 ? 4.970 -15.917 -21.667 1.00 77.88 177 GLY A O 1
ATOM 1272 N N . ASP A 1 178 ? 5.593 -14.036 -22.734 1.00 80.75 178 ASP A N 1
ATOM 1273 C CA . ASP A 1 178 ? 6.909 -13.983 -22.107 1.00 80.75 178 ASP A CA 1
ATOM 1274 C C . ASP A 1 178 ? 6.800 -13.681 -20.612 1.00 80.75 178 ASP A C 1
ATOM 1276 O O . ASP A 1 178 ? 6.024 -12.842 -20.144 1.00 80.75 178 ASP A O 1
ATOM 1280 N N . VAL A 1 179 ? 7.629 -14.371 -19.833 1.00 82.56 179 VAL A N 1
ATOM 1281 C CA . VAL A 1 179 ? 7.680 -14.173 -18.388 1.00 82.56 179 VAL A CA 1
ATOM 1282 C C . VAL A 1 179 ? 8.472 -12.906 -18.080 1.00 82.56 179 VAL A C 1
ATOM 1284 O O . VAL A 1 179 ? 9.701 -12.899 -18.112 1.00 82.56 179 VAL A O 1
ATOM 1287 N N . VAL A 1 180 ? 7.747 -11.847 -17.724 1.00 85.12 180 VAL A N 1
ATOM 1288 C CA . VAL A 1 180 ? 8.300 -10.529 -17.366 1.00 85.12 180 VAL A CA 1
ATOM 1289 C C . VAL A 1 180 ? 9.027 -10.560 -16.017 1.00 85.12 180 VAL A C 1
ATOM 1291 O O . VAL A 1 180 ? 10.058 -9.911 -15.849 1.00 85.12 180 VAL A O 1
ATOM 1294 N N . ALA A 1 181 ? 8.520 -11.326 -15.047 1.00 85.06 181 ALA A N 1
ATOM 1295 C CA . ALA A 1 181 ? 9.167 -11.518 -13.753 1.00 85.06 181 ALA A CA 1
ATOM 1296 C C . ALA A 1 181 ? 8.737 -12.834 -13.088 1.00 85.06 181 ALA A C 1
ATOM 1298 O O . ALA A 1 181 ? 7.602 -13.285 -13.235 1.00 85.06 181 ALA A O 1
ATOM 1299 N N . ARG A 1 182 ? 9.635 -13.424 -12.296 1.00 88.94 182 ARG A N 1
ATOM 1300 C CA . ARG A 1 182 ? 9.344 -14.503 -11.344 1.00 88.94 182 ARG A CA 1
ATOM 1301 C C . ARG A 1 182 ? 9.720 -14.041 -9.948 1.00 88.94 182 ARG A C 1
ATOM 1303 O O . ARG A 1 182 ? 10.881 -13.725 -9.695 1.00 88.94 182 ARG A O 1
ATOM 1310 N N . VAL A 1 183 ? 8.750 -14.035 -9.039 1.00 87.25 183 VAL A N 1
ATOM 1311 C CA . VAL A 1 183 ? 8.942 -13.620 -7.645 1.00 87.25 183 VAL A CA 1
ATOM 1312 C C . VAL A 1 183 ? 8.650 -14.808 -6.725 1.00 87.25 183 VAL A C 1
ATOM 1314 O O . VAL A 1 183 ? 7.530 -15.320 -6.736 1.00 87.25 183 VAL A O 1
ATOM 1317 N N . PRO A 1 184 ? 9.625 -15.275 -5.924 1.00 88.25 184 PRO A N 1
ATOM 1318 C CA . PRO A 1 184 ? 9.395 -16.325 -4.941 1.00 88.25 184 PRO A CA 1
ATOM 1319 C C . PRO A 1 184 ? 8.319 -15.928 -3.928 1.00 88.25 184 PRO A C 1
ATOM 1321 O O . PRO A 1 184 ? 8.388 -14.851 -3.337 1.00 88.25 184 PRO A O 1
ATOM 1324 N N . ILE A 1 185 ? 7.380 -16.834 -3.638 1.00 84.06 185 ILE A N 1
ATOM 1325 C CA . ILE A 1 185 ? 6.285 -16.590 -2.677 1.00 84.06 185 ILE A CA 1
ATOM 1326 C C . ILE A 1 185 ? 6.783 -16.230 -1.268 1.00 84.06 185 ILE A C 1
ATOM 1328 O O . ILE A 1 185 ? 6.097 -15.544 -0.518 1.00 84.06 185 ILE A O 1
ATOM 1332 N N . ALA A 1 186 ? 8.006 -16.637 -0.913 1.00 84.31 186 ALA A N 1
ATOM 1333 C CA . ALA A 1 186 ? 8.646 -16.273 0.349 1.00 84.31 186 ALA A CA 1
ATOM 1334 C C . ALA A 1 186 ? 8.917 -14.761 0.490 1.00 84.31 186 ALA A C 1
ATOM 1336 O O . ALA A 1 186 ? 9.134 -14.290 1.603 1.00 84.31 186 ALA A O 1
ATOM 1337 N N . LEU A 1 187 ? 8.914 -14.006 -0.616 1.00 86.94 187 LEU A N 1
ATOM 1338 C CA . LEU A 1 187 ? 9.051 -12.548 -0.611 1.00 86.94 187 LEU A CA 1
ATOM 1339 C C . LEU A 1 187 ? 7.719 -11.818 -0.455 1.00 86.94 187 LEU A C 1
ATOM 1341 O O . LEU A 1 187 ? 7.727 -10.625 -0.157 1.00 86.94 187 LEU A O 1
ATOM 1345 N N . ALA A 1 188 ? 6.588 -12.508 -0.617 1.00 86.56 188 ALA A N 1
ATOM 1346 C CA . ALA A 1 188 ? 5.283 -11.910 -0.383 1.00 86.56 188 ALA A CA 1
ATOM 1347 C C . ALA A 1 188 ? 5.132 -11.549 1.100 1.00 86.56 188 ALA A C 1
ATOM 1349 O O . ALA A 1 188 ? 5.481 -12.336 1.982 1.00 86.56 188 ALA A O 1
ATOM 1350 N N . LEU A 1 189 ? 4.584 -10.370 1.387 1.00 86.50 189 LEU A N 1
ATOM 1351 C CA . LEU A 1 189 ? 4.149 -10.023 2.735 1.00 86.50 189 LEU A CA 1
ATOM 1352 C C . LEU A 1 189 ? 2.850 -10.796 3.008 1.00 86.50 189 LEU A C 1
ATOM 1354 O O . LEU A 1 189 ? 1.811 -10.463 2.450 1.00 86.50 189 LEU A O 1
ATOM 1358 N N . SER A 1 190 ? 2.915 -11.887 3.771 1.00 83.25 190 SER A N 1
ATOM 1359 C CA . SER A 1 190 ? 1.752 -12.734 4.072 1.00 83.25 190 SER A CA 1
ATOM 1360 C C . SER A 1 190 ? 1.943 -13.521 5.365 1.00 83.25 190 SER A C 1
ATOM 1362 O O . SER A 1 190 ? 3.076 -13.746 5.796 1.00 83.25 190 SER A O 1
ATOM 1364 N N . HIS A 1 191 ? 0.849 -14.028 5.946 1.00 78.44 191 HIS A N 1
ATOM 1365 C CA . HIS A 1 191 ? 0.923 -14.925 7.106 1.00 78.44 191 HIS A CA 1
ATOM 1366 C C . HIS A 1 191 ? 1.746 -16.198 6.817 1.00 78.44 191 HIS A C 1
ATOM 1368 O O . HIS A 1 191 ? 2.435 -16.702 7.703 1.00 78.44 191 HIS A O 1
ATOM 1374 N N . VAL A 1 192 ? 1.742 -16.686 5.567 1.00 79.31 192 VAL A N 1
ATOM 1375 C CA . VAL A 1 192 ? 2.528 -17.856 5.137 1.00 79.31 192 VAL A CA 1
ATOM 1376 C C . VAL A 1 192 ? 4.024 -17.546 5.144 1.00 79.31 192 VAL A C 1
ATOM 1378 O O . VAL A 1 192 ? 4.814 -18.341 5.653 1.00 79.31 192 VAL A O 1
ATOM 1381 N N . ALA A 1 193 ? 4.427 -16.390 4.612 1.00 75.12 193 ALA A N 1
ATOM 1382 C CA . ALA A 1 193 ? 5.824 -15.959 4.629 1.00 75.12 193 ALA A CA 1
ATOM 1383 C C . ALA A 1 193 ? 6.290 -15.571 6.045 1.00 75.12 193 ALA A C 1
ATOM 1385 O O . ALA A 1 193 ? 7.454 -15.766 6.392 1.00 75.12 193 ALA A O 1
ATOM 1386 N N . ALA A 1 194 ? 5.370 -15.107 6.896 1.00 72.94 194 ALA A N 1
ATOM 1387 C CA . ALA A 1 194 ? 5.619 -14.752 8.291 1.00 72.94 194 ALA A CA 1
ATOM 1388 C C . ALA A 1 194 ? 5.684 -15.950 9.255 1.00 72.94 194 ALA A C 1
ATOM 1390 O O . ALA A 1 194 ? 5.916 -15.760 10.446 1.00 72.94 194 ALA A O 1
ATOM 1391 N N . ARG A 1 195 ? 5.509 -17.193 8.786 1.00 70.69 195 ARG A N 1
ATOM 1392 C CA . ARG A 1 195 ? 5.517 -18.389 9.654 1.00 70.69 195 ARG A CA 1
ATOM 1393 C C . ARG A 1 195 ? 6.808 -18.572 10.456 1.00 70.69 195 ARG A C 1
ATOM 1395 O O . ARG A 1 195 ? 6.779 -19.083 11.568 1.00 70.69 195 ARG A O 1
ATOM 1402 N N . THR A 1 196 ? 7.940 -18.148 9.897 1.00 67.94 196 THR A N 1
ATOM 1403 C CA . THR A 1 196 ? 9.253 -18.186 10.560 1.00 67.94 196 THR A CA 1
ATOM 1404 C C . THR A 1 196 ? 9.578 -16.889 11.295 1.00 67.94 196 THR A C 1
ATOM 1406 O O . THR A 1 196 ? 10.621 -16.795 11.937 1.00 67.94 196 THR A O 1
ATOM 1409 N N . TYR A 1 197 ? 8.715 -15.878 11.187 1.00 71.75 197 TYR A N 1
ATOM 1410 C CA . TYR A 1 197 ? 8.901 -14.588 11.828 1.00 71.75 197 TYR A CA 1
ATOM 1411 C C . TYR A 1 197 ? 8.473 -14.668 13.294 1.00 71.75 197 TYR A C 1
ATOM 1413 O O . TYR A 1 197 ? 7.436 -15.251 13.630 1.00 71.75 197 TYR A O 1
ATOM 1421 N N . ARG A 1 198 ? 9.295 -14.094 14.174 1.00 70.50 198 ARG A N 1
ATOM 1422 C CA . ARG A 1 198 ? 9.043 -14.064 15.614 1.00 70.50 198 ARG A CA 1
ATOM 1423 C C . ARG A 1 198 ? 8.997 -12.629 16.104 1.00 70.50 198 ARG A C 1
ATOM 1425 O O . ARG A 1 198 ? 9.819 -11.810 15.706 1.00 70.50 198 ARG A O 1
ATOM 1432 N N . VAL A 1 199 ? 8.061 -12.366 17.004 1.00 70.88 199 VAL A N 1
ATOM 1433 C CA . VAL A 1 199 ? 7.987 -11.135 17.793 1.00 70.88 199 VAL A CA 1
ATOM 1434 C C . VAL A 1 199 ? 8.035 -11.578 19.247 1.00 70.88 199 VAL A C 1
ATOM 1436 O O . VAL A 1 199 ? 7.182 -12.354 19.668 1.00 70.88 199 VAL A O 1
ATOM 1439 N N . ASP A 1 200 ? 9.075 -11.153 19.971 1.00 63.91 200 ASP A N 1
ATOM 1440 C CA . ASP A 1 200 ? 9.350 -11.535 21.367 1.00 63.91 200 ASP A CA 1
ATOM 1441 C C . ASP A 1 200 ? 9.202 -13.042 21.631 1.00 63.91 200 ASP A C 1
ATOM 1443 O O . ASP A 1 200 ? 8.448 -13.482 22.495 1.00 63.91 200 ASP A O 1
ATOM 1447 N N . ASP A 1 201 ? 9.903 -13.838 20.822 1.00 66.62 201 ASP A N 1
ATOM 1448 C CA . ASP A 1 201 ? 9.944 -15.298 20.906 1.00 66.62 201 ASP A CA 1
ATOM 1449 C C . ASP A 1 201 ? 8.613 -16.031 20.672 1.00 66.62 201 ASP A C 1
ATOM 1451 O O . ASP A 1 201 ? 8.576 -17.251 20.817 1.00 66.62 201 ASP A O 1
ATOM 1455 N N . ALA A 1 202 ? 7.551 -15.365 20.206 1.00 68.75 202 ALA A N 1
ATOM 1456 C CA . ALA A 1 202 ? 6.325 -16.019 19.740 1.00 68.75 202 ALA A CA 1
ATOM 1457 C C . ALA A 1 202 ? 6.312 -16.166 18.203 1.00 68.75 202 ALA A C 1
ATOM 1459 O O . ALA A 1 202 ? 6.646 -15.205 17.504 1.00 68.75 202 ALA A O 1
ATOM 1460 N N . PRO A 1 203 ? 5.927 -17.335 17.643 1.00 71.12 203 PRO A N 1
ATOM 1461 C CA . PRO A 1 203 ? 5.753 -17.490 16.202 1.00 71.12 203 PRO A CA 1
ATOM 1462 C C . PRO A 1 203 ? 4.539 -16.676 15.740 1.00 71.12 203 PRO A C 1
ATOM 1464 O O . PRO A 1 203 ? 3.394 -16.958 16.092 1.00 71.12 203 PRO A O 1
ATOM 1467 N N . VAL A 1 204 ? 4.798 -15.648 14.938 1.00 73.44 204 VAL A N 1
ATOM 1468 C CA . VAL A 1 204 ? 3.778 -14.685 14.509 1.00 73.44 204 VAL A CA 1
ATOM 1469 C C . VAL A 1 204 ? 2.790 -15.312 13.527 1.00 73.44 204 VAL A C 1
ATOM 1471 O O . VAL A 1 204 ? 1.614 -14.964 13.542 1.00 73.44 204 VAL A O 1
ATOM 1474 N N . GLY A 1 205 ? 3.230 -16.277 12.714 1.00 70.62 205 GLY A N 1
ATOM 1475 C CA . GLY A 1 205 ? 2.379 -16.924 11.710 1.00 70.62 205 GLY A CA 1
ATOM 1476 C C . GLY A 1 205 ? 1.112 -17.572 12.276 1.00 70.62 205 GLY A C 1
ATOM 1477 O O . GLY A 1 205 ? 0.037 -17.375 11.715 1.00 70.62 205 GLY A O 1
ATOM 1478 N N . ASP A 1 206 ? 1.205 -18.286 13.402 1.00 74.00 206 ASP A N 1
ATOM 1479 C CA . ASP A 1 206 ? 0.052 -18.989 13.991 1.00 74.00 206 ASP A CA 1
ATOM 1480 C C . ASP A 1 206 ? -0.959 -18.023 14.618 1.00 74.00 206 ASP A C 1
ATOM 1482 O O . ASP A 1 206 ? -2.172 -18.231 14.527 1.00 74.00 206 ASP A O 1
ATOM 1486 N N . LEU A 1 207 ? -0.458 -16.945 15.227 1.00 75.19 207 LEU A N 1
ATOM 1487 C CA . LEU A 1 207 ? -1.284 -15.876 15.784 1.00 75.19 207 LEU A CA 1
ATOM 1488 C C . LEU A 1 207 ? -1.971 -15.076 14.671 1.00 75.19 207 LEU A C 1
ATOM 1490 O O . LEU A 1 207 ? -3.161 -14.784 14.771 1.00 75.19 207 LEU A O 1
ATOM 1494 N N . LEU A 1 208 ? -1.243 -14.773 13.591 1.00 82.12 208 LEU A N 1
ATOM 1495 C CA . LEU A 1 208 ? -1.783 -14.061 12.436 1.00 82.12 208 LEU A CA 1
ATOM 1496 C C . LEU A 1 208 ? -2.797 -14.895 11.660 1.00 82.12 208 LEU A C 1
ATOM 1498 O O . LEU A 1 208 ? -3.762 -14.318 11.175 1.00 82.12 208 LEU A O 1
ATOM 1502 N N . ARG A 1 209 ? -2.633 -16.221 11.553 1.00 84.50 209 ARG A N 1
ATOM 1503 C CA . ARG A 1 209 ? -3.533 -17.066 10.747 1.00 84.50 209 ARG A CA 1
ATOM 1504 C C . ARG A 1 209 ? -5.004 -16.828 11.087 1.00 84.50 209 ARG A C 1
ATOM 1506 O O . ARG A 1 209 ? -5.788 -16.537 10.198 1.00 84.50 209 ARG A O 1
ATOM 1513 N N . ARG A 1 210 ? -5.348 -16.814 12.380 1.00 85.62 210 ARG A N 1
ATOM 1514 C CA . ARG A 1 210 ? -6.726 -16.557 12.839 1.00 85.62 210 ARG A CA 1
ATOM 1515 C C . ARG A 1 210 ? -7.252 -15.182 12.429 1.00 85.62 210 ARG A C 1
ATOM 1517 O O . ARG A 1 210 ? -8.437 -15.047 12.155 1.00 85.62 210 ARG A O 1
ATOM 1524 N N . LEU A 1 211 ? -6.390 -14.166 12.425 1.00 87.94 211 LEU A N 1
ATOM 1525 C CA . LEU A 1 211 ? -6.758 -12.820 11.990 1.00 87.94 211 LEU A CA 1
ATOM 1526 C C . LEU A 1 211 ? -6.959 -12.764 10.475 1.00 87.94 211 LEU A C 1
ATOM 1528 O O . LEU A 1 211 ? -7.900 -12.125 10.016 1.00 87.94 211 LEU A O 1
ATOM 1532 N N . PHE A 1 212 ? -6.110 -13.456 9.713 1.00 86.31 212 PHE A N 1
ATOM 1533 C CA . PHE A 1 212 ? -6.251 -13.568 8.263 1.00 86.31 212 PHE A CA 1
ATOM 1534 C C . PHE A 1 212 ? -7.508 -14.346 7.854 1.00 86.31 212 PHE A C 1
ATOM 1536 O O . PHE A 1 212 ? -8.123 -13.976 6.863 1.00 86.31 212 PHE A O 1
ATOM 1543 N N . ASP A 1 213 ? -7.920 -15.349 8.634 1.00 86.06 213 ASP A N 1
ATOM 1544 C CA . ASP A 1 213 ? -9.166 -16.094 8.401 1.00 86.06 213 ASP A CA 1
ATOM 1545 C C . ASP A 1 213 ? -10.422 -15.233 8.665 1.00 86.06 213 ASP A C 1
ATOM 1547 O O . ASP A 1 213 ? -11.467 -15.461 8.065 1.00 86.06 213 ASP A O 1
ATOM 1551 N N . GLN A 1 214 ? -10.341 -14.248 9.570 1.00 88.44 214 GLN A N 1
ATOM 1552 C CA . GLN A 1 214 ? -11.473 -13.380 9.934 1.00 88.44 214 GLN A CA 1
ATOM 1553 C C . GLN A 1 214 ? -11.571 -12.120 9.070 1.00 88.44 214 GLN A C 1
ATOM 1555 O O . GLN A 1 214 ? -12.660 -11.734 8.655 1.00 88.44 214 GLN A O 1
ATOM 1560 N N . ALA A 1 215 ? -10.444 -11.436 8.867 1.00 88.56 215 ALA A N 1
ATOM 1561 C CA . ALA A 1 215 ? -10.367 -10.170 8.149 1.00 88.56 215 ALA A CA 1
ATOM 1562 C C . ALA A 1 215 ? -8.979 -10.032 7.489 1.00 88.56 215 ALA A C 1
ATOM 1564 O O . ALA A 1 215 ? -8.102 -9.341 8.023 1.00 88.56 215 ALA A O 1
ATOM 1565 N N . PRO A 1 216 ? -8.749 -10.679 6.330 1.00 85.75 216 PRO A N 1
ATOM 1566 C CA . PRO A 1 216 ? -7.430 -10.741 5.695 1.00 85.75 216 PRO A CA 1
ATOM 1567 C C . PRO A 1 216 ? -6.874 -9.361 5.335 1.00 85.75 216 PRO A C 1
ATOM 1569 O O . 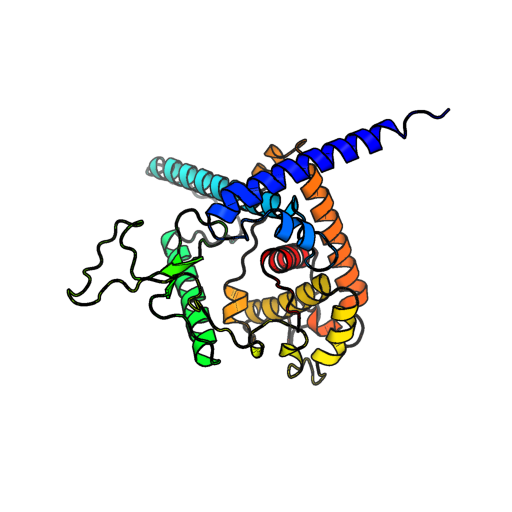PRO A 1 216 ? -5.680 -9.113 5.507 1.00 85.75 216 PRO A O 1
ATOM 1572 N N . GLU A 1 217 ? -7.736 -8.437 4.907 1.00 86.50 217 GLU A N 1
ATOM 1573 C CA . GLU A 1 217 ? -7.360 -7.057 4.592 1.00 86.50 217 GLU A CA 1
ATOM 1574 C C . GLU A 1 217 ? -6.822 -6.323 5.834 1.00 86.50 217 GLU A C 1
ATOM 1576 O O . GLU A 1 217 ? -5.735 -5.746 5.804 1.00 86.50 217 GLU A O 1
ATOM 1581 N N . TYR A 1 218 ? -7.530 -6.403 6.964 1.00 91.19 218 TYR A N 1
ATOM 1582 C CA . TYR A 1 218 ? -7.145 -5.713 8.200 1.00 91.19 218 TYR A CA 1
ATOM 1583 C C . TYR A 1 218 ? -5.923 -6.356 8.862 1.00 91.19 218 TYR A C 1
ATOM 1585 O O . TYR A 1 218 ? -5.043 -5.654 9.368 1.00 91.19 218 TYR A O 1
ATOM 1593 N N . ALA A 1 219 ? -5.821 -7.685 8.803 1.00 89.31 219 ALA A N 1
ATOM 1594 C CA . ALA A 1 219 ? -4.639 -8.414 9.245 1.00 89.31 219 ALA A CA 1
ATOM 1595 C C . ALA A 1 219 ? -3.397 -8.030 8.420 1.00 89.31 219 ALA A C 1
ATOM 1597 O O . ALA A 1 219 ? -2.316 -7.827 8.984 1.00 89.31 219 ALA A O 1
ATOM 1598 N N . MET A 1 220 ? -3.552 -7.849 7.102 1.00 89.06 220 MET A N 1
ATOM 1599 C CA . MET A 1 220 ? -2.482 -7.357 6.234 1.00 89.06 220 MET A CA 1
ATOM 1600 C C . MET A 1 220 ? -2.081 -5.921 6.583 1.00 89.06 220 MET A C 1
ATOM 1602 O O . MET A 1 220 ? -0.887 -5.635 6.668 1.00 89.06 220 MET A O 1
ATOM 1606 N N . CYS A 1 221 ? -3.043 -5.032 6.852 1.00 92.12 221 CYS A N 1
ATOM 1607 C CA . CYS A 1 221 ? -2.758 -3.669 7.313 1.00 92.12 221 CYS A CA 1
ATOM 1608 C C . CYS A 1 221 ? -1.906 -3.673 8.584 1.00 92.12 221 CYS A C 1
ATOM 1610 O O . CYS A 1 221 ? -0.905 -2.964 8.660 1.00 92.12 221 CYS A O 1
ATOM 1612 N N . MET A 1 222 ? -2.267 -4.504 9.564 1.00 90.81 222 MET A N 1
ATOM 1613 C CA . MET A 1 222 ? -1.520 -4.629 10.815 1.00 90.81 222 MET A CA 1
ATOM 1614 C C . MET A 1 222 ? -0.082 -5.113 10.575 1.00 90.81 222 MET A C 1
ATOM 1616 O O . MET A 1 222 ? 0.863 -4.540 11.120 1.00 90.81 222 MET A O 1
ATOM 1620 N N . MET A 1 223 ? 0.100 -6.138 9.735 1.00 89.38 223 MET A N 1
ATOM 1621 C CA . MET A 1 223 ? 1.425 -6.657 9.382 1.00 89.38 223 MET A CA 1
ATOM 1622 C C . MET A 1 223 ? 2.270 -5.611 8.638 1.00 89.38 223 MET A C 1
ATOM 1624 O O . MET A 1 223 ? 3.449 -5.430 8.940 1.00 89.38 223 MET A O 1
ATOM 1628 N N . LEU A 1 224 ? 1.662 -4.888 7.697 1.00 92.44 224 LEU A N 1
ATOM 1629 C CA . LEU A 1 224 ? 2.315 -3.824 6.942 1.00 92.44 224 LEU A CA 1
ATOM 1630 C C . LEU A 1 224 ? 2.757 -2.671 7.852 1.00 92.44 224 LEU A C 1
ATOM 1632 O O . LEU A 1 224 ? 3.886 -2.193 7.736 1.00 92.44 224 LEU A O 1
ATOM 1636 N N . LEU A 1 225 ? 1.894 -2.239 8.773 1.00 92.69 225 LEU A N 1
ATOM 1637 C CA . LEU A 1 225 ? 2.220 -1.192 9.739 1.00 92.69 225 LEU A CA 1
ATOM 1638 C C . LEU A 1 225 ? 3.349 -1.616 10.672 1.00 92.69 225 LEU A C 1
ATOM 1640 O O . LEU A 1 225 ? 4.262 -0.826 10.907 1.00 92.69 225 LEU A O 1
ATOM 1644 N N . HIS A 1 226 ? 3.340 -2.866 11.135 1.00 89.56 226 HIS A N 1
ATOM 1645 C CA . HIS A 1 226 ? 4.427 -3.407 11.942 1.00 89.56 226 HIS A CA 1
ATOM 1646 C C . HIS A 1 226 ? 5.784 -3.294 11.226 1.00 89.56 226 HIS A C 1
ATOM 1648 O O . HIS A 1 226 ? 6.740 -2.747 11.780 1.00 89.56 226 HIS A O 1
ATOM 1654 N N . GLU A 1 227 ? 5.869 -3.748 9.971 1.00 90.31 227 GLU A N 1
ATOM 1655 C CA . GLU A 1 227 ? 7.113 -3.666 9.197 1.00 90.31 227 GLU A CA 1
ATOM 1656 C C . GLU A 1 227 ? 7.496 -2.222 8.842 1.00 90.31 227 GLU A C 1
ATOM 1658 O O . GLU A 1 227 ? 8.677 -1.875 8.870 1.00 90.31 227 GLU A O 1
ATOM 1663 N N . ARG A 1 228 ? 6.520 -1.343 8.581 1.00 91.62 228 ARG A N 1
ATOM 1664 C CA . ARG A 1 228 ? 6.772 0.084 8.337 1.00 91.62 228 ARG A CA 1
ATOM 1665 C C . ARG A 1 228 ? 7.360 0.780 9.561 1.00 91.62 228 ARG A C 1
ATOM 1667 O O . ARG A 1 228 ? 8.358 1.484 9.429 1.00 91.62 228 ARG A O 1
ATOM 1674 N N . PHE A 1 229 ? 6.777 0.594 10.743 1.00 89.81 229 PHE A N 1
ATOM 1675 C CA . PHE A 1 229 ? 7.260 1.259 11.956 1.00 89.81 229 PHE A CA 1
ATOM 1676 C C . PHE A 1 229 ? 8.627 0.746 12.406 1.00 89.81 229 PHE A C 1
ATOM 1678 O O . PHE A 1 229 ? 9.412 1.518 12.953 1.00 89.81 229 PHE A O 1
ATOM 1685 N N . LYS A 1 230 ? 8.975 -0.509 12.097 1.00 87.88 230 LYS A N 1
ATOM 1686 C CA . LYS A 1 230 ? 10.359 -0.980 12.238 1.00 87.88 230 LYS A CA 1
ATOM 1687 C C . LYS A 1 230 ? 11.324 -0.118 11.430 1.00 87.88 230 LYS A C 1
ATOM 1689 O O . LYS A 1 230 ? 12.283 0.394 11.998 1.00 87.88 230 LYS A O 1
ATOM 1694 N N . LEU A 1 231 ? 11.028 0.123 10.154 1.00 89.19 231 LEU A N 1
ATOM 1695 C CA . LEU A 1 231 ? 11.880 0.944 9.290 1.00 89.19 231 LEU A CA 1
ATOM 1696 C C . LEU A 1 231 ? 11.987 2.397 9.755 1.00 89.19 231 LEU A C 1
ATOM 1698 O O . LEU A 1 231 ? 13.088 2.940 9.780 1.00 89.19 231 LEU A O 1
ATOM 1702 N N . VAL A 1 232 ? 10.867 3.014 10.151 1.00 86.88 232 VAL A N 1
ATOM 1703 C CA . VAL A 1 232 ? 10.846 4.395 10.677 1.00 86.88 232 VAL A CA 1
ATOM 1704 C C . VAL A 1 232 ? 11.764 4.540 11.894 1.00 86.88 232 VAL A C 1
ATOM 1706 O O . VAL A 1 232 ? 12.377 5.586 12.088 1.00 86.88 232 VAL A O 1
ATOM 1709 N N . HIS A 1 233 ? 11.900 3.479 12.689 1.00 84.38 233 HIS A N 1
ATOM 1710 C CA . HIS A 1 233 ? 12.744 3.446 13.879 1.00 84.38 233 HIS A CA 1
ATOM 1711 C C . HIS A 1 233 ? 14.108 2.771 13.669 1.00 84.38 233 HIS A C 1
ATOM 1713 O O . HIS A 1 233 ? 14.783 2.455 14.647 1.00 84.38 233 HIS A O 1
ATOM 1719 N N . GLY A 1 234 ? 14.534 2.566 12.418 1.00 82.25 234 GLY A N 1
ATOM 1720 C CA . GLY A 1 234 ? 15.855 2.017 12.096 1.00 82.25 234 GLY A CA 1
ATOM 1721 C C . GLY A 1 234 ? 16.043 0.544 12.474 1.00 82.25 234 GLY A C 1
ATOM 1722 O O . GLY A 1 234 ? 17.174 0.091 12.621 1.00 82.25 234 GLY A O 1
ATOM 1723 N N . LEU A 1 235 ? 14.952 -0.201 12.656 1.00 85.00 235 LEU A N 1
ATOM 1724 C CA . LEU A 1 235 ? 14.971 -1.641 12.896 1.00 85.00 235 LEU A CA 1
ATOM 1725 C C . LEU A 1 235 ? 14.911 -2.419 11.580 1.00 85.00 235 LEU A C 1
ATOM 1727 O O . LEU A 1 235 ? 14.237 -2.025 10.624 1.00 85.00 235 LEU A O 1
ATOM 1731 N N . ASP A 1 236 ? 15.543 -3.590 11.572 1.00 84.81 236 ASP A N 1
ATOM 1732 C CA . ASP A 1 236 ? 15.611 -4.443 10.391 1.00 84.81 236 ASP A CA 1
ATOM 1733 C C . ASP A 1 236 ? 14.256 -5.071 10.046 1.00 84.81 236 ASP A C 1
ATOM 1735 O O . ASP A 1 236 ? 13.663 -5.829 10.821 1.00 84.81 236 ASP A O 1
ATOM 1739 N N . SER A 1 237 ? 13.780 -4.806 8.830 1.00 87.94 237 SER A N 1
ATOM 1740 C CA . SER A 1 237 ? 12.627 -5.479 8.233 1.00 87.94 237 SER A CA 1
ATOM 1741 C C . SER A 1 237 ? 13.083 -6.421 7.114 1.00 87.94 237 SER A C 1
ATOM 1743 O O . SER A 1 237 ? 13.742 -5.963 6.175 1.00 87.94 237 SER A O 1
ATOM 1745 N N . PRO A 1 238 ? 12.686 -7.710 7.130 1.00 87.81 238 PRO A N 1
ATOM 1746 C CA . PRO A 1 238 ? 12.945 -8.624 6.015 1.00 87.81 238 PRO A CA 1
ATOM 1747 C C . PRO A 1 238 ? 12.365 -8.129 4.683 1.00 87.81 238 PRO A C 1
ATOM 1749 O O . PRO A 1 238 ? 12.947 -8.388 3.628 1.00 87.81 238 PRO A O 1
ATOM 1752 N N . TRP A 1 239 ? 11.255 -7.386 4.747 1.00 91.81 239 TRP A N 1
ATOM 1753 C CA . TRP A 1 239 ? 10.564 -6.766 3.613 1.00 91.81 239 TRP A CA 1
ATOM 1754 C C . TRP A 1 239 ? 10.927 -5.288 3.439 1.00 91.81 239 TRP A C 1
ATOM 1756 O O . TRP A 1 239 ? 10.274 -4.576 2.680 1.00 91.81 239 TRP A O 1
ATOM 1766 N N . GLY A 1 240 ? 11.974 -4.811 4.113 1.00 92.00 240 GLY A N 1
ATOM 1767 C CA . GLY A 1 240 ? 12.346 -3.401 4.145 1.00 92.00 240 GLY A CA 1
ATOM 1768 C C . GLY A 1 240 ? 12.486 -2.735 2.770 1.00 92.00 240 GLY A C 1
ATOM 1769 O O . GLY A 1 240 ? 11.946 -1.644 2.576 1.00 92.00 240 GLY A O 1
ATOM 1770 N N . PRO A 1 241 ? 13.176 -3.367 1.799 1.00 93.69 241 PRO A N 1
ATOM 1771 C CA . PRO A 1 241 ? 13.263 -2.858 0.429 1.00 93.69 241 PRO A CA 1
ATOM 1772 C C . PRO A 1 241 ? 11.907 -2.751 -0.280 1.00 93.69 241 PRO A C 1
ATOM 1774 O O . PRO A 1 241 ? 11.698 -1.814 -1.038 1.00 93.69 241 PRO A O 1
ATOM 1777 N N . TYR A 1 242 ? 10.968 -3.661 -0.008 1.00 92.50 242 TYR A N 1
ATOM 1778 C CA . TYR A 1 242 ? 9.611 -3.598 -0.556 1.00 92.50 242 TYR A CA 1
ATOM 1779 C C . TYR A 1 242 ? 8.795 -2.484 0.102 1.00 92.50 242 TYR A C 1
ATOM 1781 O O . TYR A 1 242 ? 8.279 -1.609 -0.588 1.00 92.50 242 TYR A O 1
ATOM 1789 N N . VAL A 1 243 ? 8.746 -2.441 1.436 1.00 92.31 243 VAL A N 1
ATOM 1790 C CA . VAL A 1 243 ? 7.924 -1.469 2.174 1.00 92.31 243 VAL A CA 1
ATOM 1791 C C . VAL A 1 243 ? 8.327 -0.018 1.876 1.00 92.31 243 VAL A C 1
ATOM 1793 O O . VAL A 1 243 ? 7.459 0.846 1.796 1.00 92.31 243 VAL A O 1
ATOM 1796 N N . ARG A 1 244 ? 9.614 0.261 1.619 1.00 90.88 244 ARG A N 1
ATOM 1797 C CA . ARG A 1 244 ? 10.096 1.607 1.239 1.00 90.88 244 ARG A CA 1
ATOM 1798 C C . ARG A 1 244 ? 9.605 2.103 -0.125 1.00 90.88 244 ARG A C 1
ATOM 1800 O O . ARG A 1 244 ? 9.634 3.311 -0.365 1.00 90.88 244 ARG A O 1
ATOM 1807 N N . THR A 1 245 ? 9.157 1.200 -0.996 1.00 89.25 245 THR A N 1
ATOM 1808 C CA . THR A 1 245 ? 8.555 1.541 -2.300 1.00 89.25 245 THR A CA 1
ATOM 1809 C C . THR A 1 245 ? 7.043 1.751 -2.225 1.00 89.25 245 THR A C 1
ATOM 1811 O O . THR A 1 245 ? 6.414 2.110 -3.215 1.00 89.25 245 THR A O 1
ATOM 1814 N N . LEU A 1 246 ? 6.427 1.521 -1.061 1.00 88.25 246 LEU A N 1
ATOM 1815 C CA . LEU A 1 246 ? 4.987 1.668 -0.903 1.00 88.25 246 LEU A CA 1
ATOM 1816 C C . LEU A 1 246 ? 4.632 3.129 -0.640 1.00 88.25 246 LEU A C 1
ATOM 1818 O O . LEU A 1 246 ? 5.046 3.728 0.352 1.00 88.25 246 LEU A O 1
ATOM 1822 N N . SER A 1 247 ? 3.804 3.675 -1.520 1.00 80.00 247 SER A N 1
ATOM 1823 C CA . SER A 1 247 ? 3.214 5.002 -1.398 1.00 80.00 247 SER A CA 1
ATOM 1824 C C . SER A 1 247 ? 1.695 4.917 -1.499 1.00 80.00 247 SER A C 1
ATOM 1826 O O . SER A 1 247 ? 1.143 4.109 -2.250 1.00 80.00 247 SER A O 1
ATOM 1828 N N . HIS A 1 248 ? 1.004 5.743 -0.726 1.00 79.75 248 HIS A N 1
ATOM 1829 C CA . HIS A 1 248 ? -0.427 5.961 -0.869 1.00 79.75 248 HIS A CA 1
ATOM 1830 C C . HIS A 1 248 ? -0.658 7.459 -0.798 1.00 79.75 248 HIS A C 1
ATOM 1832 O O . HIS A 1 248 ? -0.131 8.123 0.096 1.00 79.75 248 HIS A O 1
ATOM 1838 N N . VAL A 1 249 ? -1.387 7.978 -1.777 1.00 75.19 249 VAL A N 1
ATOM 1839 C CA . VAL A 1 249 ? -1.636 9.405 -1.907 1.00 75.19 249 VAL A CA 1
ATOM 1840 C C . VAL A 1 249 ? -3.013 9.711 -1.361 1.00 75.19 249 VAL A C 1
ATOM 1842 O O . VAL A 1 249 ? -4.017 9.151 -1.806 1.00 75.19 249 VAL A O 1
ATOM 1845 N N . GLU A 1 250 ? -3.046 10.622 -0.395 1.00 72.88 250 GLU A N 1
ATOM 1846 C CA . GLU A 1 250 ? -4.290 11.116 0.164 1.00 72.88 250 GLU A CA 1
ATOM 1847 C C . GLU A 1 250 ? -4.745 12.403 -0.540 1.00 72.88 250 GLU A C 1
ATOM 1849 O O . GLU A 1 250 ? -3.913 13.236 -0.903 1.00 72.88 250 GLU A O 1
ATOM 1854 N N . PRO A 1 251 ? -6.068 12.586 -0.714 1.00 75.56 251 PRO A N 1
ATOM 1855 C CA . PRO A 1 251 ? -6.644 13.853 -1.148 1.00 75.56 251 PRO A CA 1
ATOM 1856 C C . PRO A 1 251 ? -6.178 15.034 -0.286 1.00 75.56 251 PRO A C 1
ATOM 1858 O O . PRO A 1 251 ? -6.451 15.057 0.917 1.00 75.56 251 PRO A O 1
ATOM 1861 N N . SER A 1 252 ? -5.596 16.075 -0.881 1.00 75.00 252 SER A N 1
ATOM 1862 C CA . SER A 1 252 ? -5.444 17.352 -0.176 1.00 75.00 252 SER A CA 1
ATOM 1863 C C . SER A 1 252 ? -6.804 18.016 0.091 1.00 75.00 252 SER A C 1
ATOM 1865 O O . SER A 1 252 ? -7.800 17.786 -0.601 1.00 75.00 252 SER A O 1
ATOM 1867 N N . VAL A 1 253 ? -6.857 18.912 1.085 1.00 80.56 253 VAL A N 1
ATOM 1868 C CA . VAL A 1 253 ? -8.077 19.669 1.440 1.00 80.56 253 VAL A CA 1
ATOM 1869 C C . VAL A 1 253 ? -8.638 20.447 0.241 1.00 80.56 253 VAL A C 1
ATOM 1871 O O . VAL A 1 253 ? -9.854 20.600 0.115 1.00 80.56 253 VAL A O 1
ATOM 1874 N N . ALA A 1 254 ? -7.763 20.919 -0.652 1.00 75.75 254 ALA A N 1
ATOM 1875 C CA . ALA A 1 254 ? -8.153 21.598 -1.882 1.00 75.75 254 ALA A CA 1
ATOM 1876 C C . ALA A 1 254 ? -8.918 20.657 -2.823 1.00 75.75 254 ALA A C 1
ATOM 1878 O O . ALA A 1 254 ? -10.040 20.984 -3.209 1.00 75.75 254 ALA A O 1
ATOM 1879 N N . VAL A 1 255 ? -8.367 19.469 -3.099 1.00 78.81 255 VAL A N 1
ATOM 1880 C CA . VAL A 1 255 ? -9.037 18.436 -3.904 1.00 78.81 255 VAL A CA 1
ATOM 1881 C C . VAL A 1 255 ? -10.363 18.042 -3.257 1.00 78.81 255 VAL A C 1
ATOM 1883 O O . VAL A 1 255 ? -11.400 18.050 -3.912 1.00 78.81 255 VAL A O 1
ATOM 1886 N N . LEU A 1 256 ? -10.378 17.791 -1.946 1.00 80.31 256 LEU A N 1
ATOM 1887 C CA . LEU A 1 256 ? -11.607 17.428 -1.229 1.00 80.31 256 LEU A CA 1
ATOM 1888 C C . LEU A 1 256 ? -12.694 18.497 -1.333 1.00 80.31 256 LEU A C 1
ATOM 1890 O O . LEU A 1 256 ? -13.874 18.168 -1.426 1.00 80.31 256 LEU A O 1
ATOM 1894 N N . ARG A 1 257 ? -12.321 19.780 -1.318 1.00 80.44 257 ARG A N 1
ATOM 1895 C CA . ARG A 1 257 ? -13.275 20.880 -1.478 1.00 80.44 257 ARG A CA 1
ATOM 1896 C C . ARG A 1 257 ? -13.898 20.890 -2.873 1.00 80.44 257 ARG A C 1
ATOM 1898 O O . ARG A 1 257 ? -15.085 21.191 -2.975 1.00 80.44 257 ARG A O 1
ATOM 1905 N N . GLU A 1 258 ? -13.128 20.566 -3.905 1.00 82.88 258 GLU A N 1
ATOM 1906 C CA . GLU A 1 258 ? -13.610 20.480 -5.290 1.00 82.88 258 GLU A CA 1
ATOM 1907 C C . GLU A 1 258 ? -14.522 19.271 -5.513 1.00 82.88 258 GLU A C 1
ATOM 1909 O O . GLU A 1 258 ? -15.478 19.352 -6.279 1.00 82.88 258 GLU A O 1
ATOM 1914 N N . LEU A 1 259 ? -14.278 18.171 -4.799 1.00 78.31 259 LEU A N 1
ATOM 1915 C CA . LEU A 1 259 ? -15.085 16.957 -4.907 1.00 78.31 259 LEU A CA 1
ATOM 1916 C C . LEU A 1 259 ? -16.448 17.059 -4.205 1.00 78.31 259 LEU A C 1
ATOM 1918 O O . LEU A 1 259 ? -17.298 16.193 -4.423 1.00 78.31 259 LEU A O 1
ATOM 1922 N N . ARG A 1 260 ? -16.693 18.087 -3.381 1.00 80.50 260 ARG A N 1
ATOM 1923 C CA . ARG A 1 260 ? -17.924 18.207 -2.579 1.00 80.50 260 ARG A CA 1
ATOM 1924 C C . ARG A 1 260 ? -19.188 18.116 -3.428 1.00 80.50 260 ARG A C 1
ATOM 1926 O O . ARG A 1 260 ? -19.350 18.837 -4.407 1.00 80.50 260 ARG A O 1
ATOM 1933 N N . GLY A 1 261 ? -20.117 17.265 -2.994 1.00 75.06 261 GLY A N 1
ATOM 1934 C CA . GLY A 1 261 ? -21.398 17.065 -3.679 1.00 75.06 261 GLY A CA 1
ATOM 1935 C C . GLY A 1 261 ? -21.319 16.205 -4.944 1.00 75.06 261 GLY A C 1
ATOM 1936 O O . GLY A 1 261 ? -22.334 16.015 -5.611 1.00 75.06 261 GLY A O 1
ATOM 1937 N N . THR A 1 262 ? -20.143 15.666 -5.272 1.00 77.12 262 THR A N 1
ATOM 1938 C CA . THR A 1 262 ? -19.990 14.652 -6.320 1.00 77.12 262 THR A CA 1
ATOM 1939 C C . THR A 1 262 ? -20.102 13.244 -5.732 1.00 77.12 262 THR A C 1
ATOM 1941 O O . THR A 1 262 ? -19.966 13.043 -4.526 1.00 77.12 262 THR A O 1
ATOM 1944 N N . TYR A 1 263 ? -20.270 12.240 -6.597 1.00 68.31 263 TYR A N 1
ATOM 1945 C CA . TYR A 1 263 ? -20.191 10.829 -6.193 1.00 68.31 263 TYR A CA 1
ATOM 1946 C C . TYR A 1 263 ? -18.838 10.474 -5.550 1.00 68.31 263 TYR A C 1
ATOM 1948 O O . TYR A 1 263 ? -18.759 9.609 -4.685 1.00 68.31 263 TYR A O 1
ATOM 1956 N N . ALA A 1 264 ? -17.773 11.179 -5.932 1.00 68.62 264 ALA A N 1
ATOM 1957 C CA . ALA A 1 264 ? -16.446 11.007 -5.360 1.00 68.62 264 ALA A CA 1
ATOM 1958 C C . ALA A 1 264 ? -16.399 11.403 -3.865 1.00 68.62 264 ALA A C 1
ATOM 1960 O O . ALA A 1 264 ? -15.755 10.728 -3.067 1.00 68.62 264 ALA A O 1
ATOM 1961 N N . ASP A 1 265 ? -17.129 12.447 -3.456 1.00 75.94 265 ASP A N 1
ATOM 1962 C CA . ASP A 1 265 ? -17.274 12.826 -2.039 1.00 75.94 265 ASP A CA 1
ATOM 1963 C C . ASP A 1 265 ? -18.107 11.796 -1.253 1.00 75.94 265 ASP A C 1
ATOM 1965 O O . ASP A 1 265 ? -17.786 11.482 -0.110 1.00 75.94 265 ASP A O 1
ATOM 1969 N N . GLU A 1 266 ? -19.123 11.182 -1.868 1.00 73.44 266 GLU A N 1
ATOM 1970 C CA . GLU A 1 266 ? -19.866 10.068 -1.252 1.00 73.44 266 GLU A CA 1
ATOM 1971 C C . GLU A 1 266 ? -18.972 8.834 -1.043 1.00 73.44 266 GLU A C 1
ATOM 1973 O O . GLU A 1 266 ? -18.870 8.331 0.078 1.00 73.44 266 GLU A O 1
ATOM 1978 N N . ALA A 1 267 ? -18.253 8.406 -2.086 1.00 74.44 267 ALA A N 1
ATOM 1979 C CA . ALA A 1 267 ? -17.298 7.299 -2.016 1.00 74.44 267 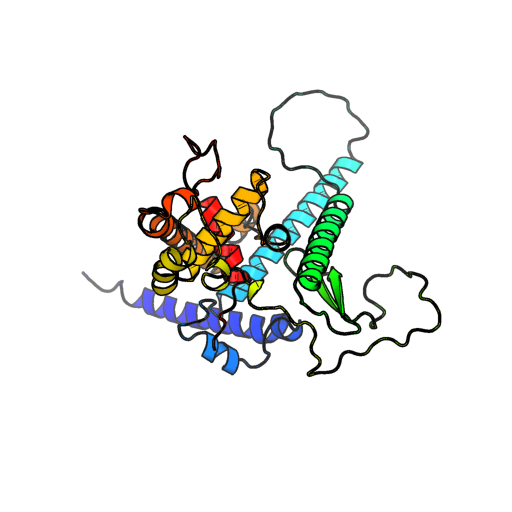ALA A CA 1
ATOM 1980 C C . ALA A 1 267 ? -16.193 7.561 -0.978 1.00 74.44 267 ALA A C 1
ATOM 1982 O O . ALA A 1 267 ? -15.768 6.650 -0.267 1.00 74.44 267 ALA A O 1
ATOM 1983 N N . ARG A 1 268 ? -15.764 8.821 -0.817 1.00 81.12 268 ARG A N 1
ATOM 1984 C CA . ARG A 1 268 ? -14.812 9.199 0.233 1.00 81.12 268 ARG A CA 1
ATOM 1985 C C . ARG A 1 268 ? -15.376 9.001 1.638 1.00 81.12 268 ARG A C 1
ATOM 1987 O O . ARG A 1 268 ? -14.650 8.548 2.519 1.00 81.12 268 ARG A O 1
ATOM 1994 N N . ARG A 1 269 ? -16.645 9.330 1.873 1.00 82.62 269 ARG A N 1
ATOM 1995 C CA . ARG A 1 269 ? -17.279 9.124 3.188 1.00 82.62 269 ARG A CA 1
ATOM 1996 C C . ARG A 1 269 ? -17.421 7.641 3.510 1.00 82.62 269 ARG A C 1
ATOM 1998 O O . ARG A 1 269 ? -17.179 7.250 4.649 1.00 82.62 269 ARG A O 1
ATOM 2005 N N . GLU A 1 270 ? -17.759 6.822 2.515 1.00 82.50 270 GLU A N 1
ATOM 2006 C CA . GLU A 1 270 ? -17.751 5.361 2.654 1.00 82.50 270 GLU A CA 1
ATOM 2007 C C . GLU A 1 270 ? -16.336 4.849 2.973 1.00 82.50 270 GLU A C 1
ATOM 2009 O O . GLU A 1 270 ? -16.165 4.035 3.881 1.00 82.50 270 GLU A O 1
ATOM 2014 N N . TRP A 1 271 ? -15.310 5.387 2.304 1.00 84.50 271 TRP A N 1
ATOM 2015 C CA . TRP A 1 271 ? -13.908 5.094 2.604 1.00 84.50 271 TRP A CA 1
ATOM 2016 C C . TRP A 1 271 ? -13.526 5.451 4.045 1.00 84.50 271 TRP A C 1
ATOM 2018 O O . TRP A 1 271 ? -12.979 4.614 4.758 1.00 84.50 271 TRP A O 1
ATOM 2028 N N . ASP A 1 272 ? -13.850 6.657 4.515 1.00 88.12 272 ASP A N 1
ATOM 2029 C CA . ASP A 1 272 ? -13.542 7.073 5.887 1.00 88.12 272 ASP A CA 1
ATOM 2030 C C . ASP A 1 272 ? -14.287 6.223 6.936 1.00 88.12 272 ASP A C 1
ATOM 2032 O O . ASP A 1 272 ? -13.732 5.939 8.001 1.00 88.12 272 ASP A O 1
ATOM 2036 N N . ALA A 1 273 ? -15.503 5.755 6.632 1.00 89.25 273 ALA A N 1
ATOM 2037 C CA . ALA A 1 273 ? -16.224 4.805 7.479 1.00 89.25 273 ALA A CA 1
ATOM 2038 C C . ALA A 1 273 ? -15.521 3.438 7.543 1.00 89.25 273 ALA A C 1
ATOM 2040 O O . ALA A 1 273 ? -15.387 2.872 8.629 1.00 89.25 273 ALA A O 1
ATOM 2041 N N . ARG A 1 274 ? -15.011 2.930 6.412 1.00 89.75 274 ARG A N 1
ATOM 2042 C CA . ARG A 1 274 ? -14.222 1.685 6.378 1.00 89.75 274 ARG A CA 1
ATOM 2043 C C . ARG A 1 274 ? -12.905 1.814 7.131 1.00 89.75 274 ARG A C 1
ATOM 2045 O O . ARG A 1 274 ? -12.569 0.930 7.907 1.00 89.75 274 ARG A O 1
ATOM 2052 N N . VAL A 1 275 ? -12.192 2.926 6.963 1.00 91.56 275 VAL A N 1
ATOM 2053 C CA . VAL A 1 275 ? -10.959 3.216 7.713 1.00 91.56 275 VAL A CA 1
ATOM 2054 C C . VAL A 1 275 ? -11.229 3.217 9.215 1.00 91.56 275 VAL A C 1
ATOM 2056 O O . VAL A 1 275 ? -10.455 2.644 9.978 1.00 91.56 275 VAL A O 1
ATOM 2059 N N . LYS A 1 276 ? -12.338 3.830 9.648 1.00 94.31 276 LYS A N 1
ATOM 2060 C CA . LYS A 1 276 ? -12.753 3.810 11.053 1.00 94.31 276 LYS A CA 1
ATOM 2061 C C . LYS A 1 276 ? -13.019 2.379 11.537 1.00 94.31 276 LYS A C 1
ATOM 2063 O O . LYS A 1 276 ? -12.463 1.993 12.557 1.00 94.31 276 LYS A O 1
ATOM 2068 N N . ALA A 1 277 ? -13.795 1.594 10.791 1.00 93.94 277 ALA A N 1
ATOM 2069 C CA . ALA A 1 277 ? -14.085 0.204 11.144 1.00 93.94 277 ALA A CA 1
ATOM 2070 C C . ALA A 1 277 ? -12.815 -0.666 11.199 1.00 93.94 277 ALA A C 1
ATOM 2072 O O . ALA A 1 277 ? -12.658 -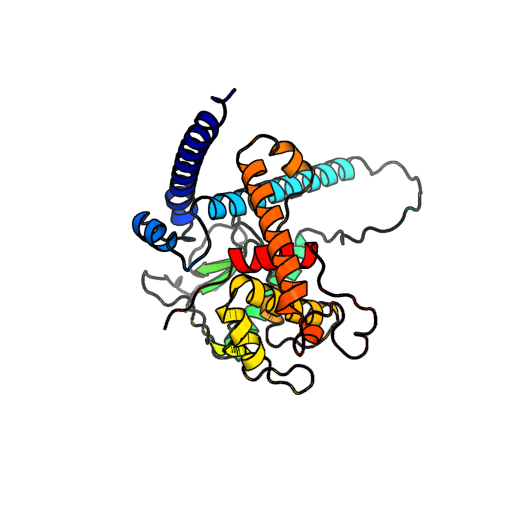1.477 12.107 1.00 93.94 277 ALA A O 1
ATOM 2073 N N . ALA A 1 278 ? -11.881 -0.467 10.265 1.00 94.06 278 ALA A N 1
ATOM 2074 C CA . ALA A 1 278 ? -10.591 -1.146 10.258 1.00 94.06 278 ALA A CA 1
ATOM 2075 C C . ALA A 1 278 ? -9.740 -0.756 11.475 1.00 94.06 278 ALA A C 1
ATOM 2077 O O . ALA A 1 278 ? -9.120 -1.618 12.091 1.00 94.06 278 ALA A O 1
ATOM 2078 N N . HIS A 1 279 ? -9.716 0.528 11.848 1.00 95.38 279 HIS A N 1
ATOM 2079 C CA . HIS A 1 279 ? -8.972 1.011 13.016 1.00 95.38 279 HIS A CA 1
ATOM 2080 C C . HIS A 1 279 ? -9.526 0.446 14.328 1.00 95.38 279 HIS A C 1
ATOM 2082 O O . HIS A 1 279 ? -8.747 -0.033 15.155 1.00 95.38 279 HIS A O 1
ATOM 2088 N N . GLU A 1 280 ? -10.852 0.437 14.481 1.00 94.69 280 GLU A N 1
ATOM 2089 C CA . GLU A 1 280 ? -11.541 -0.177 15.622 1.00 94.69 280 GLU A CA 1
ATOM 2090 C C . GLU A 1 280 ? -11.238 -1.680 15.686 1.00 94.69 280 GLU A C 1
ATOM 2092 O O . GLU A 1 280 ? -10.739 -2.164 16.699 1.00 94.69 280 GLU A O 1
ATOM 2097 N N . TRP A 1 281 ? -11.398 -2.409 14.575 1.00 94.81 281 TRP A N 1
ATOM 2098 C CA . TRP A 1 281 ? -11.107 -3.845 14.529 1.00 94.81 281 TRP A CA 1
ATOM 2099 C C . TRP A 1 281 ? -9.638 -4.165 14.833 1.00 94.81 281 TRP A C 1
ATOM 2101 O O . TRP A 1 281 ? -9.347 -5.082 15.600 1.00 94.81 281 TRP A O 1
ATOM 2111 N N . ILE A 1 282 ? -8.691 -3.412 14.263 1.00 92.75 282 ILE A N 1
ATOM 2112 C CA . ILE A 1 282 ? -7.261 -3.615 14.529 1.00 92.75 282 ILE A CA 1
ATOM 2113 C C . ILE A 1 282 ? -6.978 -3.373 16.009 1.00 92.75 282 ILE A C 1
ATOM 2115 O O . ILE A 1 282 ? -6.292 -4.181 16.622 1.00 92.75 282 ILE A O 1
ATOM 2119 N N . THR A 1 283 ? -7.520 -2.311 16.600 1.00 90.50 283 THR A N 1
ATOM 2120 C CA . THR A 1 283 ? -7.270 -1.978 18.007 1.00 90.50 283 THR A CA 1
ATOM 2121 C C . THR A 1 283 ? -7.881 -3.010 18.957 1.00 90.50 283 THR A C 1
ATOM 2123 O O . THR A 1 283 ? -7.199 -3.459 19.881 1.00 90.50 283 THR A O 1
ATOM 2126 N N . ASP A 1 284 ? -9.124 -3.422 18.703 1.00 90.50 284 ASP A N 1
ATOM 2127 C CA . ASP A 1 284 ? -9.904 -4.263 19.616 1.00 90.50 284 ASP A CA 1
ATOM 2128 C C . ASP A 1 284 ? -9.619 -5.761 19.441 1.00 90.50 284 ASP A C 1
ATOM 2130 O O . ASP A 1 284 ? -9.574 -6.508 20.420 1.00 90.50 284 ASP A O 1
ATOM 2134 N N . VAL A 1 285 ? -9.407 -6.209 18.200 1.00 90.06 285 VAL A N 1
ATOM 2135 C CA . VAL A 1 285 ? -9.218 -7.626 17.845 1.00 90.06 285 VAL A CA 1
ATOM 2136 C C . VAL A 1 285 ? -7.768 -7.906 17.461 1.00 90.06 285 VAL A C 1
ATOM 2138 O O . VAL A 1 285 ? -7.144 -8.809 18.021 1.00 90.06 285 VAL A O 1
ATOM 2141 N N . GLY A 1 286 ? -7.209 -7.130 16.529 1.00 86.25 286 GLY A N 1
ATOM 2142 C CA . GLY A 1 286 ? -5.870 -7.377 15.980 1.00 86.25 286 GLY A CA 1
ATOM 2143 C C . GLY A 1 286 ? -4.747 -7.224 17.012 1.00 86.25 286 GLY A C 1
ATOM 2144 O O . GLY A 1 286 ? -3.864 -8.073 17.124 1.00 86.25 286 GLY A O 1
ATOM 2145 N N . CYS A 1 287 ? -4.817 -6.169 17.818 1.00 86.44 287 CYS A N 1
ATOM 2146 C CA . CYS A 1 287 ? -3.828 -5.804 18.828 1.00 86.44 287 CYS A CA 1
ATOM 2147 C C . CYS A 1 287 ? -4.096 -6.441 20.199 1.00 86.44 287 CYS A C 1
ATOM 2149 O O . CYS A 1 287 ? -3.484 -6.049 21.199 1.00 86.44 287 CYS A O 1
ATOM 2151 N N . ALA A 1 288 ? -4.996 -7.423 20.270 1.00 83.19 288 ALA A N 1
ATOM 2152 C CA . ALA A 1 288 ? -5.306 -8.132 21.499 1.00 83.19 288 ALA A CA 1
ATOM 2153 C C . ALA A 1 288 ? -4.240 -9.190 21.849 1.00 83.19 288 ALA A C 1
ATOM 2155 O O . ALA A 1 288 ? -3.541 -9.747 20.997 1.00 83.19 288 ALA A O 1
ATOM 2156 N N . GLY A 1 289 ? -4.126 -9.497 23.145 1.00 79.31 289 GLY A N 1
ATOM 2157 C CA . GLY A 1 289 ? -3.309 -10.604 23.652 1.00 79.31 289 GLY A CA 1
ATOM 2158 C C . GLY A 1 289 ? -1.843 -10.567 23.197 1.00 79.31 289 GLY A C 1
ATOM 2159 O O . GLY A 1 289 ? -1.150 -9.562 23.364 1.00 79.31 289 GLY A O 1
ATOM 2160 N N . GLY A 1 290 ? -1.368 -11.684 22.633 1.00 74.56 290 GLY A N 1
ATOM 2161 C CA . GLY A 1 290 ? 0.025 -11.871 22.206 1.00 74.56 290 GLY A CA 1
ATOM 2162 C C . GLY A 1 290 ? 0.467 -11.009 21.016 1.00 74.56 290 GLY A C 1
ATOM 2163 O O . GLY A 1 290 ? 1.664 -10.876 20.786 1.00 74.56 290 GLY A O 1
ATOM 2164 N N . LEU A 1 291 ? -0.466 -10.386 20.288 1.00 80.81 291 LEU A N 1
ATOM 2165 C CA . LEU A 1 291 ? -0.171 -9.547 19.119 1.00 80.81 291 LEU A CA 1
ATOM 2166 C C . LEU A 1 291 ? -0.049 -8.057 19.451 1.00 80.81 291 LEU A C 1
ATOM 2168 O O . LEU A 1 291 ? 0.402 -7.275 18.616 1.00 80.81 291 LEU A O 1
ATOM 2172 N N . ARG A 1 292 ? -0.351 -7.649 20.690 1.00 83.38 292 ARG A N 1
ATOM 2173 C CA . ARG A 1 292 ? -0.313 -6.242 21.129 1.00 83.38 292 ARG A CA 1
ATOM 2174 C C . ARG A 1 292 ? 0.999 -5.526 20.803 1.00 83.38 292 ARG A C 1
ATOM 2176 O O . ARG A 1 292 ? 1.005 -4.337 20.497 1.00 83.38 292 ARG A O 1
ATOM 2183 N N . ARG A 1 293 ? 2.117 -6.249 20.859 1.00 79.50 293 ARG A N 1
ATOM 2184 C CA . ARG A 1 293 ? 3.456 -5.705 20.594 1.00 79.50 293 ARG A CA 1
ATOM 2185 C C . ARG A 1 293 ? 3.736 -5.462 19.113 1.00 79.50 293 ARG A C 1
ATOM 2187 O O . ARG A 1 293 ? 4.576 -4.630 18.787 1.00 79.50 293 ARG A O 1
ATOM 2194 N N . MET A 1 294 ? 3.006 -6.126 18.216 1.00 82.69 294 MET A N 1
ATOM 2195 C CA . MET A 1 294 ? 3.080 -5.825 16.786 1.00 82.69 294 MET A CA 1
ATOM 2196 C C . MET A 1 294 ? 2.473 -4.465 16.458 1.00 82.69 294 MET A C 1
ATOM 2198 O O . MET A 1 294 ? 2.911 -3.826 15.507 1.00 82.69 294 MET A O 1
ATOM 2202 N N . CYS A 1 295 ? 1.529 -4.006 17.280 1.00 86.06 295 CYS A N 1
ATOM 2203 C CA . CYS A 1 295 ? 0.811 -2.755 17.083 1.00 86.06 295 CYS A CA 1
ATOM 2204 C C . CYS A 1 295 ? 1.494 -1.511 17.656 1.00 86.06 295 CYS A C 1
ATOM 2206 O O . CYS A 1 295 ? 0.896 -0.436 17.674 1.00 86.06 295 CYS A O 1
ATOM 2208 N N . SER A 1 296 ? 2.710 -1.642 18.187 1.00 83.62 296 SER A N 1
ATOM 2209 C CA . SER A 1 296 ? 3.441 -0.511 18.756 1.00 83.62 296 SER A CA 1
ATOM 2210 C C . SER A 1 296 ? 4.001 0.378 17.652 1.00 83.62 296 SER A C 1
ATOM 2212 O O . SER A 1 296 ? 4.747 -0.094 16.795 1.00 83.62 296 SER A O 1
ATOM 2214 N N . ARG A 1 297 ? 3.713 1.684 17.718 1.00 84.69 297 ARG A N 1
ATOM 2215 C CA . ARG A 1 297 ? 4.315 2.661 16.793 1.00 84.69 297 ARG A CA 1
ATOM 2216 C C . ARG A 1 297 ? 5.824 2.789 16.990 1.00 84.69 297 ARG A C 1
ATOM 2218 O O . ARG A 1 297 ? 6.527 3.099 16.043 1.00 84.69 297 ARG A O 1
ATOM 2225 N N . LYS A 1 298 ? 6.337 2.499 18.192 1.00 81.44 298 LYS A N 1
ATOM 2226 C CA . LYS A 1 298 ? 7.781 2.383 18.466 1.00 81.44 298 LYS A CA 1
ATOM 2227 C C . LYS A 1 298 ? 8.117 0.940 18.854 1.00 81.44 298 LYS A C 1
ATOM 2229 O O . LYS A 1 298 ? 8.061 0.608 20.040 1.00 81.44 298 LYS A O 1
ATOM 2234 N N . PRO A 1 299 ? 8.413 0.060 17.884 1.00 73.12 299 PRO A N 1
ATOM 2235 C CA . PRO A 1 299 ? 8.819 -1.306 18.187 1.00 73.12 299 PRO A CA 1
ATOM 2236 C C . PRO A 1 299 ? 10.177 -1.340 18.920 1.00 73.12 299 PRO A C 1
ATOM 2238 O O . PRO A 1 299 ? 11.015 -0.459 18.744 1.00 73.12 299 PRO A O 1
ATOM 2241 N N . GLY A 1 300 ? 10.405 -2.361 19.756 1.00 67.94 300 GLY A N 1
ATOM 2242 C CA . GLY A 1 300 ? 11.677 -2.588 20.463 1.00 67.94 300 GLY A CA 1
ATOM 2243 C C . GLY A 1 300 ? 11.716 -2.116 21.927 1.00 67.94 300 GLY A C 1
ATOM 2244 O O . GLY A 1 300 ? 10.689 -1.996 22.594 1.00 67.94 300 GLY A O 1
ATOM 2245 N N . ARG A 1 301 ? 12.926 -1.866 22.458 1.00 57.91 301 ARG A N 1
ATOM 2246 C CA . ARG A 1 301 ? 13.171 -1.582 23.896 1.00 57.91 301 ARG A CA 1
ATOM 2247 C C . ARG A 1 301 ? 12.477 -0.323 24.435 1.00 57.91 301 ARG A C 1
ATOM 2249 O O . ARG A 1 301 ? 12.350 -0.184 25.647 1.00 57.91 301 ARG A O 1
ATOM 2256 N N . HIS A 1 302 ? 12.003 0.562 23.561 1.00 55.94 302 HIS A N 1
ATOM 2257 C CA . HIS A 1 302 ? 11.324 1.812 23.919 1.00 55.94 302 HIS A CA 1
ATOM 2258 C C . HIS A 1 302 ? 9.808 1.774 23.659 1.00 55.94 302 HIS A C 1
ATOM 2260 O O . HIS A 1 302 ? 9.181 2.820 23.511 1.00 55.94 302 HIS A O 1
ATOM 2266 N N . ALA A 1 303 ? 9.201 0.581 23.614 1.00 58.12 303 ALA A N 1
ATOM 2267 C CA . ALA A 1 303 ? 7.766 0.420 23.363 1.00 58.12 303 ALA A CA 1
ATOM 2268 C C . ALA A 1 303 ? 6.862 1.060 24.438 1.00 58.12 303 ALA A C 1
ATOM 2270 O O . ALA A 1 303 ? 5.697 1.368 24.163 1.00 58.12 303 ALA A O 1
ATOM 2271 N N . ALA A 1 304 ? 7.383 1.289 25.650 1.00 53.31 304 ALA A N 1
ATOM 2272 C CA . ALA A 1 304 ? 6.657 1.948 26.730 1.00 53.31 304 ALA A CA 1
ATOM 2273 C C . ALA A 1 304 ? 6.230 3.373 26.321 1.00 53.31 304 ALA A C 1
ATOM 2275 O O . ALA A 1 304 ? 7.062 4.210 25.986 1.00 53.31 304 ALA A O 1
ATOM 2276 N N . GLY A 1 305 ? 4.919 3.638 26.335 1.00 57.34 305 GLY A N 1
ATOM 2277 C CA . GLY A 1 305 ? 4.349 4.950 25.996 1.00 57.34 305 GLY A CA 1
ATOM 2278 C C . GLY A 1 305 ? 4.273 5.271 24.497 1.00 57.34 305 GLY A C 1
ATOM 2279 O O . GLY A 1 305 ? 3.934 6.393 24.141 1.00 57.34 305 GLY A O 1
ATOM 2280 N N . SER A 1 306 ? 4.564 4.313 23.610 1.00 66.56 306 SER A N 1
ATOM 2281 C CA . SER A 1 306 ? 4.591 4.549 22.157 1.00 66.56 306 SER A CA 1
ATOM 2282 C C . SER A 1 306 ? 3.220 4.694 21.485 1.00 66.56 306 SER A C 1
ATOM 2284 O O . SER A 1 306 ? 3.149 5.181 20.358 1.00 66.56 306 SER A O 1
ATOM 2286 N N . GLY A 1 307 ? 2.144 4.307 22.174 1.00 73.56 307 GLY A N 1
ATOM 2287 C CA . GLY A 1 307 ? 0.803 4.234 21.597 1.00 73.56 307 GLY A CA 1
ATOM 2288 C C . GLY A 1 307 ? 0.647 3.092 20.584 1.00 73.56 307 GLY A C 1
ATOM 2289 O O . GLY A 1 307 ? 1.619 2.480 20.130 1.00 73.56 307 GLY A O 1
ATOM 2290 N N . THR A 1 308 ? -0.603 2.781 20.258 1.00 84.56 308 THR A N 1
ATOM 2291 C CA . THR A 1 308 ? -0.956 1.885 19.149 1.00 84.56 308 THR A CA 1
ATOM 2292 C C . THR A 1 308 ? -1.088 2.673 17.849 1.00 84.56 308 THR A C 1
ATOM 2294 O O . THR A 1 308 ? -1.031 3.903 17.866 1.00 84.56 308 THR A O 1
ATOM 2297 N N . PHE A 1 309 ? -1.259 1.977 16.724 1.00 90.12 309 PHE A N 1
ATOM 2298 C CA . PHE A 1 309 ? -1.565 2.606 15.438 1.00 90.12 309 PHE A CA 1
ATOM 2299 C C . PHE A 1 309 ? -2.747 3.574 15.550 1.00 90.12 309 PHE A C 1
ATOM 2301 O O . PHE A 1 309 ? -3.773 3.254 16.162 1.00 90.12 309 PHE A O 1
ATOM 2308 N N . ASP A 1 310 ? -2.591 4.759 14.967 1.00 91.75 310 ASP A N 1
ATOM 2309 C CA . ASP A 1 310 ? -3.684 5.717 14.862 1.00 91.75 310 ASP A CA 1
ATOM 2310 C C . ASP A 1 310 ? -4.510 5.490 13.583 1.00 91.75 310 ASP A C 1
ATOM 2312 O O . ASP A 1 310 ? -4.258 4.586 12.780 1.00 91.75 310 ASP A O 1
ATOM 2316 N N . ARG A 1 311 ? -5.561 6.294 13.412 1.00 91.69 311 ARG A N 1
ATOM 2317 C CA . ARG A 1 311 ? -6.465 6.170 12.266 1.00 91.69 311 ARG A CA 1
ATOM 2318 C C . ARG A 1 311 ? -5.786 6.537 10.945 1.00 91.69 311 ARG A C 1
ATOM 2320 O O . ARG A 1 311 ? -6.180 6.007 9.910 1.00 91.69 311 ARG A O 1
ATOM 2327 N N . ASP A 1 312 ? -4.805 7.431 10.967 1.00 90.31 312 ASP A N 1
ATOM 2328 C CA . ASP A 1 312 ? -4.121 7.887 9.759 1.00 90.31 312 ASP A CA 1
ATOM 2329 C C . ASP A 1 312 ? -3.086 6.839 9.314 1.00 90.31 312 ASP A C 1
ATOM 2331 O O . ASP A 1 312 ? -2.987 6.535 8.125 1.00 90.31 312 ASP A O 1
ATOM 2335 N N . ASP A 1 313 ? -2.431 6.168 10.268 1.00 92.44 313 ASP A N 1
ATOM 2336 C CA . ASP A 1 313 ? -1.625 4.970 10.029 1.00 92.44 313 ASP A CA 1
ATOM 2337 C C . ASP A 1 313 ? -2.466 3.887 9.329 1.00 92.44 313 ASP A C 1
ATOM 2339 O O . ASP A 1 313 ? -2.083 3.366 8.276 1.00 92.44 313 ASP A O 1
ATOM 2343 N N . VAL A 1 314 ? -3.645 3.572 9.881 1.00 93.62 314 VAL A N 1
ATOM 2344 C CA . VAL A 1 314 ? -4.555 2.570 9.302 1.00 93.62 314 VAL A CA 1
ATOM 2345 C C . VAL A 1 314 ? -5.095 3.015 7.946 1.00 93.62 314 VAL A C 1
ATOM 2347 O O . VAL A 1 314 ? -5.182 2.183 7.045 1.00 93.62 314 VAL A O 1
ATOM 2350 N N . ARG A 1 315 ? -5.402 4.304 7.755 1.00 91.56 315 ARG A N 1
ATOM 2351 C CA . ARG A 1 315 ? -5.838 4.836 6.455 1.00 91.56 315 ARG A CA 1
ATOM 2352 C C . ARG A 1 315 ? -4.792 4.588 5.377 1.00 91.56 315 ARG A C 1
ATOM 2354 O O . ARG A 1 315 ? -5.130 4.052 4.321 1.00 91.56 315 ARG A O 1
ATOM 2361 N N . TRP A 1 316 ? -3.537 4.930 5.662 1.00 90.25 316 TRP A N 1
ATOM 2362 C CA . TRP A 1 316 ? -2.428 4.700 4.744 1.00 90.25 316 TRP A CA 1
ATOM 2363 C C . TRP A 1 316 ? -2.275 3.210 4.428 1.00 90.25 316 TRP A C 1
ATOM 2365 O O . TRP A 1 316 ? -2.228 2.827 3.260 1.00 90.25 316 TRP A O 1
ATOM 2375 N N . ALA A 1 317 ? -2.254 2.357 5.456 1.00 92.12 317 ALA A N 1
ATOM 2376 C CA . ALA A 1 317 ? -2.059 0.922 5.276 1.00 92.12 317 ALA A CA 1
ATOM 2377 C C . ALA A 1 317 ? -3.195 0.282 4.474 1.00 92.12 317 ALA A C 1
ATOM 2379 O O . ALA A 1 317 ? -2.926 -0.476 3.545 1.00 92.12 317 ALA A O 1
ATOM 2380 N N . LEU A 1 318 ? -4.445 0.640 4.772 1.00 89.31 318 LEU A N 1
ATOM 2381 C CA . LEU A 1 318 ? -5.619 0.151 4.053 1.00 89.31 318 LEU A CA 1
ATOM 2382 C C . LEU A 1 318 ? -5.591 0.592 2.588 1.00 89.31 318 LEU A C 1
ATOM 2384 O O . LEU A 1 318 ? -5.854 -0.211 1.697 1.00 89.31 318 LEU A O 1
ATOM 2388 N N . GLY A 1 319 ? -5.197 1.839 2.318 1.00 85.25 319 GLY A N 1
ATOM 2389 C CA . GLY A 1 319 ? -5.013 2.332 0.954 1.00 85.25 319 GLY A CA 1
ATOM 2390 C C . GLY A 1 319 ? -3.932 1.565 0.183 1.00 85.25 319 GLY A C 1
ATOM 2391 O O . GLY A 1 319 ? -4.1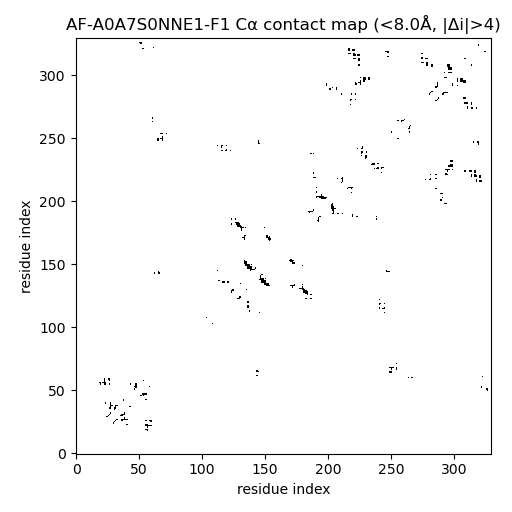14 1.231 -0.991 1.00 85.25 319 GLY A O 1
ATOM 2392 N N . VAL A 1 320 ? -2.816 1.230 0.837 1.00 86.06 320 VAL A N 1
ATOM 2393 C CA . VAL A 1 320 ? -1.749 0.411 0.238 1.00 86.06 320 VAL A CA 1
ATOM 2394 C C . VAL A 1 320 ? -2.214 -1.021 -0.015 1.00 86.06 320 VAL A C 1
ATOM 2396 O O . VAL A 1 320 ? -2.010 -1.529 -1.115 1.00 86.06 320 VAL A O 1
ATOM 2399 N N . VAL A 1 321 ? -2.836 -1.669 0.973 1.00 86.69 321 VAL A N 1
ATOM 2400 C CA . VAL A 1 321 ? -3.308 -3.055 0.863 1.00 86.69 321 VAL A CA 1
ATOM 2401 C C . VAL A 1 321 ? -4.326 -3.169 -0.260 1.00 86.69 321 VAL A C 1
ATOM 2403 O O . VAL A 1 321 ? -4.151 -4.001 -1.138 1.00 86.69 321 VAL A O 1
ATOM 2406 N N . ARG A 1 322 ? -5.316 -2.281 -0.334 1.00 83.06 322 ARG A N 1
ATOM 2407 C CA . ARG A 1 322 ? -6.300 -2.325 -1.424 1.00 83.06 322 ARG A CA 1
ATOM 2408 C C . ARG A 1 322 ? -5.689 -2.085 -2.789 1.00 83.06 322 ARG A C 1
ATOM 2410 O O . ARG A 1 322 ? -6.086 -2.725 -3.742 1.00 83.06 322 ARG A O 1
ATOM 2417 N N . SER A 1 323 ? -4.724 -1.181 -2.909 1.00 77.94 323 SER A N 1
ATOM 2418 C CA . SER A 1 323 ? -4.132 -0.880 -4.219 1.00 77.94 323 SER A CA 1
ATOM 2419 C C . SER A 1 323 ? -3.139 -1.934 -4.717 1.00 77.94 323 SER A C 1
ATOM 2421 O O . SER A 1 323 ? -2.814 -1.926 -5.903 1.00 77.94 323 SER A O 1
ATOM 2423 N N . ARG A 1 324 ? -2.603 -2.795 -3.838 1.00 80.25 324 ARG A N 1
ATOM 2424 C CA . ARG A 1 324 ? -1.451 -3.658 -4.167 1.00 80.25 324 ARG A CA 1
ATOM 2425 C C . ARG A 1 324 ? -1.547 -5.105 -3.694 1.00 80.25 324 ARG A C 1
ATOM 2427 O O . ARG A 1 324 ? -0.735 -5.918 -4.133 1.00 80.25 324 ARG A O 1
ATOM 2434 N N . ALA A 1 325 ? -2.452 -5.439 -2.780 1.00 79.94 325 ALA A N 1
ATOM 2435 C CA . ALA A 1 325 ? -2.607 -6.815 -2.335 1.00 79.94 325 ALA A CA 1
ATOM 2436 C C . ALA A 1 325 ? -3.204 -7.659 -3.460 1.00 79.94 325 ALA A C 1
ATOM 2438 O O . ALA A 1 325 ? -4.085 -7.222 -4.196 1.00 79.94 325 ALA A O 1
ATOM 2439 N N . VAL A 1 326 ? -2.703 -8.882 -3.570 1.00 78.12 326 VAL A N 1
ATOM 2440 C CA . VAL A 1 326 ? -3.188 -9.879 -4.517 1.00 78.12 326 VAL A CA 1
ATOM 2441 C C . VAL A 1 326 ? -3.605 -11.113 -3.742 1.00 78.12 326 VAL A C 1
ATOM 2443 O O . VAL A 1 326 ? -2.909 -11.539 -2.814 1.00 78.12 326 VAL A O 1
ATOM 2446 N N . TRP A 1 327 ? -4.742 -11.684 -4.122 1.00 73.62 327 TRP A N 1
ATOM 2447 C CA . TRP A 1 327 ? -5.160 -12.976 -3.610 1.00 73.62 327 TRP A CA 1
ATOM 2448 C C . TRP A 1 327 ? -4.433 -14.072 -4.385 1.00 73.62 327 TRP A C 1
ATOM 2450 O O . TRP A 1 327 ? -4.510 -14.135 -5.610 1.00 73.62 327 TRP A O 1
ATOM 2460 N N . ILE A 1 328 ? -3.676 -14.909 -3.677 1.00 68.94 328 ILE A N 1
ATOM 2461 C CA . ILE A 1 328 ? -2.949 -16.027 -4.281 1.00 68.94 328 ILE A CA 1
ATOM 2462 C C . ILE A 1 328 ? -3.720 -17.298 -3.942 1.00 68.94 328 ILE A C 1
ATOM 2464 O O . ILE A 1 328 ? -3.497 -17.900 -2.889 1.00 68.94 328 ILE A O 1
ATOM 2468 N N . ALA A 1 329 ? -4.628 -17.691 -4.834 1.00 59.94 329 ALA A N 1
ATOM 2469 C CA . ALA A 1 329 ? -5.259 -19.002 -4.781 1.00 59.94 329 ALA A CA 1
ATOM 2470 C C . ALA A 1 329 ? -4.238 -20.086 -5.168 1.00 59.94 329 ALA A C 1
ATOM 2472 O O . ALA A 1 329 ? -3.384 -19.874 -6.035 1.00 59.94 329 ALA A O 1
ATOM 2473 N N . ARG A 1 330 ? -4.298 -21.228 -4.481 1.00 47.81 330 ARG A N 1
ATOM 2474 C CA . ARG A 1 330 ? -3.535 -22.435 -4.817 1.00 47.81 330 ARG A CA 1
ATOM 2475 C C . ARG A 1 330 ? -4.398 -23.418 -5.579 1.00 47.81 330 ARG A C 1
ATOM 2477 O O . ARG A 1 330 ? -5.577 -23.545 -5.190 1.00 47.81 330 ARG A O 1
#